Protein AF-0000000078700890 (afdb_homodimer)

Solvent-accessible surface area (backbone atoms only — not comparable to full-atom values): 16047 Å² total; per-residue (Å²): 136,86,80,86,82,84,81,81,83,84,78,86,77,89,82,78,82,85,88,75,78,87,78,85,79,77,77,72,78,72,75,75,75,73,69,74,72,70,74,70,77,68,80,59,85,55,80,48,84,58,44,70,44,74,46,71,47,96,90,59,30,38,39,33,32,31,35,79,50,36,32,39,31,39,42,71,54,96,93,37,57,34,45,30,40,32,32,44,43,78,54,97,88,37,82,36,82,49,87,46,30,44,73,32,46,63,67,28,49,49,46,48,62,75,40,41,67,60,51,52,52,43,52,63,72,64,103,140,87,86,87,81,83,85,80,92,88,74,85,81,79,82,79,77,79,78,65,86,67,83,72,75,73,76,73,74,72,74,72,75,74,71,73,72,72,74,71,77,68,82,60,84,55,79,48,86,59,43,72,44,74,46,72,45,94,88,59,32,38,40,34,32,30,34,80,49,37,32,38,33,40,42,71,54,95,92,37,57,33,44,30,40,32,33,44,42,76,53,99,88,37,82,37,81,48,87,46,30,43,74,32,48,64,65,28,49,49,45,47,62,76,40,43,66,59,51,51,52,43,54,63,72,65,105

Structure (mmCIF, N/CA/C/O backbone):
data_AF-0000000078700890-model_v1
#
loop_
_entity.id
_entity.type
_entity.pdbx_description
1 polymer 'Transcriptional coactivator p15 (PC4) C-terminal domain-containing protein'
#
loop_
_atom_site.group_PDB
_atom_site.id
_atom_site.type_symbol
_atom_site.label_atom_id
_atom_site.label_alt_id
_atom_site.label_comp_id
_atom_site.label_asym_id
_atom_site.label_entity_id
_atom_site.label_seq_id
_atom_site.pdbx_PDB_ins_code
_atom_site.Cartn_x
_atom_site.Cartn_y
_atom_site.Cartn_z
_atom_site.occupancy
_atom_site.B_iso_or_equiv
_atom_site.auth_seq_id
_atom_site.auth_comp_id
_atom_site.auth_asym_id
_atom_site.auth_atom_id
_atom_site.pdbx_PDB_model_num
ATOM 1 N N . MET A 1 1 ? 46.844 46.531 115.062 1 28.3 1 MET A N 1
ATOM 2 C CA . MET A 1 1 ? 48.125 45.844 114.812 1 28.3 1 MET A CA 1
ATOM 3 C C . MET A 1 1 ? 48.031 44.875 113.625 1 28.3 1 MET A C 1
ATOM 5 O O . MET A 1 1 ? 48.938 44.094 113.438 1 28.3 1 MET A O 1
ATOM 9 N N . ALA A 1 2 ? 46.812 44.875 112.875 1 36.34 2 ALA A N 1
ATOM 10 C CA . ALA A 1 2 ? 46.156 43.719 112.25 1 36.34 2 ALA A CA 1
ATOM 11 C C . ALA A 1 2 ? 46.844 43.312 111 1 36.34 2 ALA A C 1
ATOM 13 O O . ALA A 1 2 ? 47 44.125 110.062 1 36.34 2 ALA A O 1
ATOM 14 N N . PRO A 1 3 ? 47.625 42.125 110.875 1 36.59 3 PRO A N 1
ATOM 15 C CA . PRO A 1 3 ? 48.75 41.625 110.125 1 36.59 3 PRO A CA 1
ATOM 16 C C . PRO A 1 3 ? 48.344 41.281 108.688 1 36.59 3 PRO A C 1
ATOM 18 O O . PRO A 1 3 ? 47.25 40.781 108.438 1 36.59 3 PRO A O 1
ATOM 21 N N . LYS A 1 4 ? 48.656 42.094 107.562 1 33.78 4 LYS A N 1
ATOM 22 C CA . LYS A 1 4 ? 48.438 42.125 106.125 1 33.78 4 LYS A CA 1
ATOM 23 C C . LYS A 1 4 ? 48.844 40.844 105.438 1 33.78 4 LYS A C 1
ATOM 25 O O . LYS A 1 4 ? 50 40.406 105.562 1 33.78 4 LYS A O 1
ATOM 30 N N . ARG A 1 5 ? 47.906 39.875 105.188 1 32.91 5 ARG A N 1
ATOM 31 C CA . ARG A 1 5 ? 47.812 38.469 104.812 1 32.91 5 ARG A CA 1
ATOM 32 C C . ARG A 1 5 ? 48.531 38.25 103.438 1 32.91 5 ARG A C 1
ATOM 34 O O . ARG A 1 5 ? 48.375 39.031 102.5 1 32.91 5 ARG A O 1
ATOM 41 N N . GLN A 1 6 ? 49.594 37.375 103.438 1 28.72 6 GLN A N 1
ATOM 42 C CA . GLN A 1 6 ? 50.625 36.844 102.5 1 28.72 6 GLN A CA 1
ATOM 43 C C . GLN A 1 6 ? 50 36.25 101.25 1 28.72 6 GLN A C 1
ATOM 45 O O . GLN A 1 6 ? 49.094 35.406 101.375 1 28.72 6 GLN A O 1
ATOM 50 N N . LEU A 1 7 ? 50.125 36.812 100 1 31.08 7 LEU A N 1
ATOM 51 C CA . LEU A 1 7 ? 49.688 36.781 98.625 1 31.08 7 LEU A CA 1
ATOM 52 C C . LEU A 1 7 ? 50.188 35.531 97.938 1 31.08 7 LEU A C 1
ATOM 54 O O . LEU A 1 7 ? 51.094 35.594 97.062 1 31.08 7 LEU A O 1
ATOM 58 N N . SER A 1 8 ? 50.188 34.344 98.562 1 26 8 SER A N 1
ATOM 59 C CA . SER A 1 8 ? 50.969 33.219 98.062 1 26 8 SER A CA 1
ATOM 60 C C . SER A 1 8 ? 50.438 32.781 96.688 1 26 8 SER A C 1
ATOM 62 O O . SER A 1 8 ? 49.219 32.688 96.5 1 26 8 SER A O 1
ATOM 64 N N . ASN A 1 9 ? 51.219 33.094 95.562 1 26.59 9 ASN A N 1
ATOM 65 C CA . ASN A 1 9 ? 51.25 32.969 94.125 1 26.59 9 ASN A CA 1
ATOM 66 C C . ASN A 1 9 ? 51.125 31.531 93.625 1 26.59 9 ASN A C 1
ATOM 68 O O . ASN A 1 9 ? 51.938 30.688 94 1 26.59 9 ASN A O 1
ATOM 72 N N . ASP A 1 10 ? 49.875 30.984 93.312 1 26.59 10 ASP A N 1
ATOM 73 C CA . ASP A 1 10 ? 49.156 29.719 93.062 1 26.59 10 ASP A CA 1
ATOM 74 C C . ASP A 1 10 ? 49.688 29.062 91.75 1 26.59 10 ASP A C 1
ATOM 76 O O . ASP A 1 10 ? 49.688 29.688 90.688 1 26.59 10 ASP A O 1
ATOM 80 N N . THR A 1 11 ? 50.594 27.984 91.688 1 27.28 11 THR A N 1
ATOM 81 C CA . THR A 1 11 ? 51.438 27.109 90.875 1 27.28 11 THR A CA 1
ATOM 82 C C . THR A 1 11 ? 50.594 26.266 89.938 1 27.28 11 THR A C 1
ATOM 84 O O . THR A 1 11 ? 51.094 25.344 89.312 1 27.28 11 THR A O 1
ATOM 87 N N . CYS A 1 12 ? 49.312 26.578 89.562 1 25.86 12 CYS A N 1
ATOM 88 C CA . CYS A 1 12 ? 48.5 25.422 89.125 1 25.86 12 CYS A CA 1
ATOM 89 C C . CYS A 1 12 ? 49.125 24.75 87.938 1 25.86 12 CYS A C 1
ATOM 91 O O . CYS A 1 12 ? 49.5 25.406 86.938 1 25.86 12 CYS A O 1
ATOM 93 N N . ALA A 1 13 ? 49.406 23.375 87.875 1 23.2 13 ALA A N 1
ATOM 94 C CA . ALA A 1 13 ? 50 22.172 87.312 1 23.2 13 ALA A CA 1
ATOM 95 C C . ALA A 1 13 ? 49.406 21.891 85.938 1 23.2 13 ALA A C 1
ATOM 97 O O . ALA A 1 13 ? 48.188 22.031 85.75 1 23.2 13 ALA A O 1
ATOM 98 N N . LEU A 1 14 ? 50.188 21.781 84.875 1 26.7 14 LEU A N 1
ATOM 99 C CA . LEU A 1 14 ? 50.25 21.641 83.375 1 26.7 14 LEU A CA 1
ATOM 100 C C . LEU A 1 14 ? 49.625 20.328 82.938 1 26.7 14 LEU A C 1
ATOM 102 O O . LEU A 1 14 ? 50.156 19.25 83.25 1 26.7 14 LEU A O 1
ATOM 106 N N . VAL A 1 15 ? 48.312 20.078 83.125 1 24.28 15 VAL A N 1
ATOM 107 C CA . VAL A 1 15 ? 47.5 18.891 82.875 1 24.28 15 VAL A CA 1
ATOM 108 C C . VAL A 1 15 ? 47.625 18.5 81.375 1 24.28 15 VAL A C 1
ATOM 110 O O . VAL A 1 15 ? 47.375 19.312 80.5 1 24.28 15 VAL A O 1
ATOM 113 N N . GLU A 1 16 ? 48.281 17.406 80.938 1 25.89 16 GLU A N 1
ATOM 114 C CA . GLU A 1 16 ? 48.844 16.688 79.812 1 25.89 16 GLU A CA 1
ATOM 115 C C . GLU A 1 16 ? 47.719 16.125 78.938 1 25.89 16 GLU A C 1
ATOM 117 O O . GLU A 1 16 ? 47.906 15.859 77.75 1 25.89 16 GLU A O 1
ATOM 122 N N . SER A 1 17 ? 46.5 15.758 79.5 1 23.7 17 SER A N 1
ATOM 123 C CA . SER A 1 17 ? 45.969 14.477 79.062 1 23.7 17 SER A CA 1
ATOM 124 C C . SER A 1 17 ? 45.656 14.516 77.562 1 23.7 17 SER A C 1
ATOM 126 O O . SER A 1 17 ? 45.5 15.594 77 1 23.7 17 SER A O 1
ATOM 128 N N . ASP A 1 18 ? 44.844 13.359 77.062 1 27.47 18 ASP A N 1
ATOM 129 C CA . ASP A 1 18 ? 44.656 12.336 76.062 1 27.47 18 ASP A CA 1
ATOM 130 C C . ASP A 1 18 ? 43.625 12.781 75 1 27.47 18 ASP A C 1
ATOM 132 O O . ASP A 1 18 ? 42.469 13.023 75.312 1 27.47 18 ASP A O 1
ATOM 136 N N . LEU A 1 19 ? 43.938 13.523 74 1 25.55 19 LEU A N 1
ATOM 137 C CA . LEU A 1 19 ? 43.281 14.164 72.875 1 25.55 19 LEU A CA 1
ATOM 138 C C . LEU A 1 19 ? 42.625 13.125 71.938 1 25.55 19 LEU A C 1
ATOM 140 O O . LEU A 1 19 ? 43.281 12.5 71.125 1 25.55 19 LEU A O 1
ATOM 144 N N . GLU A 1 20 ? 41.75 12.234 72.625 1 25.08 20 GLU A N 1
ATOM 145 C CA . GLU A 1 20 ? 41.188 11.094 71.875 1 25.08 20 GLU A CA 1
ATOM 146 C C . GLU A 1 20 ? 40.5 11.531 70.625 1 25.08 20 GLU A C 1
ATOM 148 O O . GLU A 1 20 ? 41 11.305 69.5 1 25.08 20 GLU A O 1
ATOM 153 N N . ASN A 1 21 ? 39.094 11.312 70.5 1 24.2 21 ASN A N 1
ATOM 154 C CA . ASN A 1 21 ? 38.219 10.414 69.75 1 24.2 21 ASN A CA 1
ATOM 155 C C . ASN A 1 21 ? 37.5 11.133 68.625 1 24.2 21 ASN A C 1
ATOM 157 O O . ASN A 1 21 ? 36.562 10.586 68 1 24.2 21 ASN A O 1
ATOM 161 N N . ASN A 1 22 ? 37.594 12.359 68.312 1 20.91 22 ASN A N 1
ATOM 162 C CA . ASN A 1 22 ? 36.375 12.953 67.812 1 20.91 22 ASN A CA 1
ATOM 163 C C . ASN A 1 22 ? 35.969 12.32 66.438 1 20.91 22 ASN A C 1
ATOM 165 O O . ASN A 1 22 ? 36.812 11.789 65.75 1 20.91 22 ASN A O 1
ATOM 169 N N . ALA A 1 23 ? 34.719 12.727 65.812 1 22.27 23 ALA A N 1
ATOM 170 C CA . ALA A 1 23 ? 33.438 12.422 65.25 1 22.27 23 ALA A CA 1
ATOM 171 C C . ALA A 1 23 ? 33.562 12.328 63.719 1 22.27 23 ALA A C 1
ATOM 173 O O . ALA A 1 23 ? 32.781 11.672 63.031 1 22.27 23 ALA A O 1
ATOM 174 N N . GLN A 1 24 ? 34.344 13.109 62.969 1 24.16 24 GLN A N 1
ATOM 175 C CA . GLN A 1 24 ? 33.688 13.68 61.812 1 24.16 24 GLN A CA 1
ATOM 176 C C . GLN A 1 24 ? 33.375 12.602 60.75 1 24.16 24 GLN A C 1
ATOM 178 O O . GLN A 1 24 ? 34.188 11.68 60.562 1 24.16 24 GLN A O 1
ATOM 183 N N . SER A 1 25 ? 32.094 12.609 60.188 1 26.09 25 SER A N 1
ATOM 184 C CA . SER A 1 25 ? 31.125 11.977 59.281 1 26.09 25 SER A CA 1
ATOM 185 C C . SER A 1 25 ? 31.703 11.82 57.875 1 26.09 25 SER A C 1
ATOM 187 O O . SER A 1 25 ? 32.156 12.797 57.25 1 26.09 25 SER A O 1
ATOM 189 N N . THR A 1 26 ? 32.438 10.812 57.656 1 26.64 26 THR A N 1
ATOM 190 C CA . THR A 1 26 ? 32.938 10.336 56.375 1 26.64 26 THR A CA 1
ATOM 191 C C . THR A 1 26 ? 31.781 10.234 55.375 1 26.64 26 THR A C 1
ATOM 193 O O . THR A 1 26 ? 30.828 9.477 55.562 1 26.64 26 THR A O 1
ATOM 196 N N . ASP A 1 27 ? 31.312 11.422 54.906 1 26.58 27 ASP A N 1
ATOM 197 C CA . ASP A 1 27 ? 30.312 11.484 53.844 1 26.58 27 ASP A CA 1
ATOM 198 C C . ASP A 1 27 ? 30.672 10.531 52.688 1 26.58 27 ASP A C 1
ATOM 200 O O . ASP A 1 27 ? 31.797 10.586 52.156 1 26.58 27 ASP A O 1
ATOM 204 N N . THR A 1 28 ? 30.219 9.305 52.844 1 28.11 28 THR A N 1
ATOM 205 C CA . THR A 1 28 ? 30.203 8.25 51.844 1 28.11 28 THR A CA 1
ATOM 206 C C . THR A 1 28 ? 29.844 8.82 50.469 1 28.11 28 THR A C 1
ATOM 208 O O . THR A 1 28 ? 28.844 9.523 50.312 1 28.11 28 THR A O 1
ATOM 211 N N . ILE A 1 29 ? 30.875 8.961 49.594 1 29.53 29 ILE A N 1
ATOM 212 C CA . ILE A 1 29 ? 30.828 9.18 48.156 1 29.53 29 ILE A CA 1
ATOM 213 C C . ILE A 1 29 ? 29.75 8.289 47.531 1 29.53 29 ILE A C 1
ATOM 215 O O . ILE A 1 29 ? 29.781 7.066 47.688 1 29.53 29 ILE A O 1
ATOM 219 N N . LYS A 1 30 ? 28.484 8.805 47.656 1 26.19 30 LYS A N 1
ATOM 220 C CA . LYS A 1 30 ? 27.391 8.258 46.875 1 26.19 30 LYS A CA 1
ATOM 221 C C . LYS A 1 30 ? 27.844 7.855 45.469 1 26.19 30 LYS A C 1
ATOM 223 O O . LYS A 1 30 ? 28.562 8.609 44.812 1 26.19 30 LYS A O 1
ATOM 228 N N . ASP A 1 31 ? 28.062 6.574 45.344 1 28.86 31 ASP A N 1
ATOM 229 C CA . ASP A 1 31 ? 28.203 5.836 44.094 1 28.86 31 ASP A CA 1
ATOM 230 C C . ASP A 1 31 ? 27.234 6.359 43.031 1 28.86 31 ASP A C 1
ATOM 232 O O . ASP A 1 31 ? 26.031 6.434 43.281 1 28.86 31 ASP A O 1
ATOM 236 N N . SER A 1 32 ? 27.703 7.473 42.344 1 30.09 32 SER A N 1
ATOM 237 C CA . SER A 1 32 ? 27.047 7.93 41.125 1 30.09 32 SER A CA 1
ATOM 238 C C . SER A 1 32 ? 26.562 6.754 40.281 1 30.09 32 SER A C 1
ATOM 240 O O . SER A 1 32 ? 27.344 5.875 39.906 1 30.09 32 SER A O 1
ATOM 242 N N . ASP A 1 33 ? 25.375 6.25 40.562 1 30.91 33 ASP A N 1
ATOM 243 C CA . ASP A 1 33 ? 24.594 5.367 39.688 1 30.91 33 ASP A CA 1
ATOM 244 C C . ASP A 1 33 ? 24.75 5.766 38.25 1 30.91 33 ASP A C 1
ATOM 246 O O . ASP A 1 33 ? 24.312 6.84 37.844 1 30.91 33 ASP A O 1
ATOM 250 N N . LEU A 1 34 ? 26 5.629 37.656 1 30.44 34 LEU A N 1
ATOM 251 C CA . LEU A 1 34 ? 26.062 5.609 36.188 1 30.44 34 LEU A CA 1
ATOM 252 C C . LEU A 1 34 ? 24.906 4.824 35.625 1 30.44 34 LEU A C 1
ATOM 254 O O . LEU A 1 34 ? 24.812 3.605 35.781 1 30.44 34 LEU A O 1
ATOM 258 N N . GLN A 1 35 ? 23.656 5.266 35.781 1 28.61 35 GLN A N 1
ATOM 259 C CA . GLN A 1 35 ? 22.578 4.746 34.938 1 28.61 35 GLN A CA 1
ATOM 260 C C . GLN A 1 35 ? 23.078 4.469 33.531 1 28.61 35 GLN A C 1
ATOM 262 O O . GLN A 1 35 ? 23.641 5.355 32.875 1 28.61 35 GLN A O 1
ATOM 267 N N . SER A 1 36 ? 23.703 3.297 33.312 1 29.7 36 SER A N 1
ATOM 268 C CA . SER A 1 36 ? 23.922 2.777 31.969 1 29.7 36 SER A CA 1
ATOM 269 C C . SER A 1 36 ? 22.828 3.223 31.016 1 29.7 36 SER A C 1
ATOM 271 O O . SER A 1 36 ? 21.641 2.957 31.25 1 29.7 36 SER A O 1
ATOM 273 N N . LYS A 1 37 ? 22.969 4.398 30.375 1 29.06 37 LYS A N 1
ATOM 274 C CA . LYS A 1 37 ? 22.203 4.801 29.203 1 29.06 37 LYS A CA 1
ATOM 275 C C . LYS A 1 37 ? 21.906 3.605 28.297 1 29.06 37 LYS A C 1
ATOM 277 O O . LYS A 1 37 ? 22.812 2.859 27.922 1 29.06 37 LYS A O 1
ATOM 282 N N . LYS A 1 38 ? 20.828 2.811 28.578 1 30.31 38 LYS A N 1
ATOM 2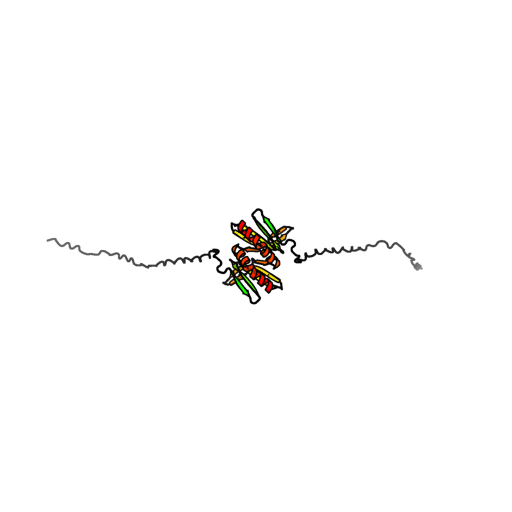83 C CA . LYS A 1 38 ? 20.344 1.898 27.531 1 30.31 38 LYS A CA 1
ATOM 284 C C . LYS A 1 38 ? 20.625 2.459 26.141 1 30.31 38 LYS A C 1
ATOM 286 O O . LYS A 1 38 ? 20.297 3.611 25.859 1 30.31 38 LYS A O 1
ATOM 291 N N . PRO A 1 39 ? 21.734 1.972 25.484 1 29.89 39 PRO A N 1
ATOM 292 C CA . PRO A 1 39 ? 21.938 2.395 24.094 1 29.89 39 PRO A CA 1
ATOM 293 C C . PRO A 1 39 ? 20.625 2.602 23.344 1 29.89 39 PRO A C 1
ATOM 295 O O . PRO A 1 39 ? 19.703 1.783 23.453 1 29.89 39 PRO A O 1
ATOM 298 N N . LYS A 1 40 ? 20.094 3.742 23.219 1 30.88 40 LYS A N 1
ATOM 299 C CA . LYS A 1 40 ? 19.062 4.016 22.219 1 30.88 40 LYS A CA 1
ATOM 300 C C . LYS A 1 40 ? 19.234 3.143 20.984 1 30.88 40 LYS A C 1
ATOM 302 O O . LYS A 1 40 ? 20.344 3.043 20.438 1 30.88 40 LYS A O 1
ATOM 307 N N . THR A 1 41 ? 18.562 1.93 20.906 1 32.34 41 THR A N 1
ATOM 308 C CA . THR A 1 41 ? 18.469 1.175 19.656 1 32.34 41 THR A CA 1
ATOM 309 C C . THR A 1 41 ? 18.547 2.105 18.453 1 32.34 41 THR A C 1
ATOM 311 O O . THR A 1 41 ? 17.719 2.992 18.297 1 32.34 41 THR A O 1
ATOM 314 N N . GLN A 1 42 ? 19.719 2.559 18.156 1 28.31 42 GLN A N 1
ATOM 315 C CA . GLN A 1 42 ? 19.906 3.242 16.891 1 28.31 42 GLN A CA 1
ATOM 316 C C . GLN A 1 42 ? 18.969 2.676 15.812 1 28.31 42 GLN A C 1
ATOM 318 O O . GLN A 1 42 ? 18.906 1.46 15.617 1 28.31 42 GLN A O 1
ATOM 323 N N . LYS A 1 43 ? 17.844 3.172 15.656 1 34.44 43 LYS A N 1
ATOM 324 C CA . LYS A 1 43 ? 17.016 2.947 14.469 1 34.44 43 LYS A CA 1
ATOM 325 C C . LYS A 1 43 ? 17.875 2.836 13.211 1 34.44 43 LYS A C 1
ATOM 327 O O . LYS A 1 43 ? 18.109 3.832 12.523 1 34.44 43 LYS A O 1
ATOM 332 N N . THR A 1 44 ? 19.203 2.479 13.398 1 34.88 44 THR A N 1
ATOM 333 C CA . THR A 1 44 ? 19.859 2.291 12.102 1 34.88 44 THR A CA 1
ATOM 334 C C . THR A 1 44 ? 19.047 1.361 11.211 1 34.88 44 THR A C 1
ATOM 336 O O . THR A 1 44 ? 18.531 0.34 11.68 1 34.88 44 THR A O 1
ATOM 339 N N . SER A 1 45 ? 18.5 1.825 10.211 1 41.69 45 SER A N 1
ATOM 340 C CA . SER A 1 45 ? 17.875 1.022 9.164 1 41.69 45 SER A CA 1
ATOM 341 C C . SER A 1 45 ? 18.672 -0.25 8.898 1 41.69 45 SER A C 1
ATOM 343 O O . SER A 1 45 ? 19.672 -0.222 8.18 1 41.69 45 SER A O 1
ATOM 345 N N . LYS A 1 46 ? 19.219 -0.922 9.898 1 46.44 46 LYS A N 1
ATOM 346 C CA . LYS A 1 46 ? 19.859 -2.201 9.617 1 46.44 46 LYS A CA 1
ATOM 347 C C . LYS A 1 46 ? 19.062 -3.014 8.609 1 46.44 46 LYS A C 1
ATOM 349 O O . LYS A 1 46 ? 17.828 -2.988 8.625 1 46.44 46 LYS A O 1
ATOM 354 N N . PRO A 1 47 ? 19.75 -3.426 7.621 1 57.78 47 PRO A N 1
ATOM 355 C CA . PRO A 1 47 ? 19.062 -4.336 6.711 1 57.78 47 PRO A CA 1
ATOM 356 C C . PRO A 1 47 ? 18.172 -5.34 7.441 1 57.78 47 PRO A C 1
ATOM 358 O O . PRO A 1 47 ? 18.594 -5.926 8.445 1 57.78 47 PRO A O 1
ATOM 361 N N . ASP A 1 48 ? 16.844 -4.992 7.477 1 69.31 48 ASP A N 1
ATOM 362 C CA . ASP A 1 48 ? 15.875 -5.93 8.039 1 69.31 48 ASP A CA 1
ATOM 363 C C . ASP A 1 48 ? 16.234 -7.371 7.676 1 69.31 48 ASP A C 1
ATOM 365 O O . ASP A 1 48 ? 16.109 -7.773 6.52 1 69.31 48 ASP A O 1
ATOM 369 N N . SER A 1 49 ? 17.047 -8.047 8.438 1 79.62 49 SER A N 1
ATOM 370 C CA . SER A 1 49 ? 17.469 -9.43 8.227 1 79.62 49 SER A CA 1
ATOM 371 C C . SER A 1 49 ? 16.266 -10.344 8 1 79.62 49 SER A C 1
ATOM 373 O O . SER A 1 49 ? 16.406 -11.438 7.445 1 79.62 49 SER A O 1
ATOM 375 N N . GLU A 1 50 ? 15.164 -9.828 8.219 1 90.81 50 GLU A N 1
ATOM 376 C CA . GLU A 1 50 ? 14 -10.695 8.109 1 90.81 50 GLU A CA 1
ATOM 377 C C . GLU A 1 50 ? 13.156 -10.336 6.891 1 90.81 50 GLU A C 1
ATOM 379 O O . GLU A 1 50 ? 12.156 -11 6.598 1 90.81 50 GLU A O 1
ATOM 384 N N . ALA A 1 51 ? 13.672 -9.469 6.117 1 94.12 51 ALA A N 1
ATOM 385 C CA . ALA A 1 51 ? 12.945 -9.109 4.902 1 94.12 51 ALA A CA 1
ATOM 386 C C . ALA A 1 51 ? 12.836 -10.297 3.957 1 94.12 51 ALA A C 1
ATOM 388 O O . ALA A 1 51 ? 13.797 -11.055 3.787 1 94.12 51 ALA A O 1
ATOM 389 N N . GLY A 1 52 ? 11.617 -10.461 3.408 1 96.25 52 GLY A N 1
ATOM 390 C CA . GLY A 1 52 ? 11.422 -11.547 2.459 1 96.25 52 GLY A CA 1
ATOM 391 C C . GLY A 1 52 ? 10.797 -12.773 3.08 1 96.25 52 GLY A C 1
ATOM 392 O O . GLY A 1 52 ? 10.398 -13.703 2.369 1 96.25 52 GLY A O 1
ATOM 393 N N . GLN A 1 53 ? 10.664 -12.75 4.402 1 97.06 53 GLN A N 1
ATOM 394 C CA . GLN A 1 53 ? 10.031 -13.883 5.062 1 97.06 53 GLN A CA 1
ATOM 395 C C . GLN A 1 53 ? 8.547 -13.961 4.715 1 97.06 53 GLN A C 1
ATOM 397 O O . GLN A 1 53 ? 7.836 -12.953 4.77 1 97.06 53 GLN A O 1
ATOM 402 N N . ILE A 1 54 ? 8.141 -15.188 4.367 1 98.31 54 ILE A N 1
ATOM 403 C CA . ILE A 1 54 ? 6.758 -15.422 3.959 1 98.31 54 ILE A CA 1
ATOM 404 C C . ILE A 1 54 ? 6.102 -16.422 4.914 1 98.31 54 ILE A C 1
ATOM 406 O O . ILE A 1 54 ? 6.672 -17.469 5.211 1 98.31 54 ILE A O 1
ATOM 410 N N . THR A 1 55 ? 4.977 -16.016 5.434 1 97.62 55 THR A N 1
ATOM 411 C CA . THR A 1 55 ? 4.18 -16.922 6.258 1 97.62 55 THR A CA 1
ATOM 412 C C . THR A 1 55 ? 2.787 -17.109 5.66 1 97.62 55 THR A C 1
ATOM 414 O O . THR A 1 55 ? 2.084 -16.125 5.387 1 97.62 55 THR A O 1
ATOM 417 N N . ILE A 1 56 ? 2.416 -18.359 5.445 1 97.69 56 ILE A N 1
ATOM 418 C CA . ILE A 1 56 ? 1.068 -18.672 4.988 1 97.69 56 ILE A CA 1
ATOM 419 C C . ILE A 1 56 ? 0.29 -19.359 6.113 1 97.69 56 ILE A C 1
ATOM 421 O O . ILE A 1 56 ? 0.699 -20.406 6.613 1 97.69 56 ILE A O 1
ATOM 425 N N . LYS A 1 57 ? -0.772 -18.75 6.457 1 97.19 57 LYS A N 1
ATOM 426 C CA . LYS A 1 57 ? -1.6 -19.297 7.531 1 97.19 57 LYS A CA 1
ATOM 427 C C . LYS A 1 57 ? -2.438 -20.469 7.043 1 97.19 57 LYS A C 1
ATOM 429 O O . LYS A 1 57 ? -2.609 -20.656 5.836 1 97.19 57 LYS A O 1
ATOM 434 N N . PRO A 1 58 ? -2.971 -21.266 8.016 1 97.25 58 PRO A N 1
ATOM 435 C CA . PRO A 1 58 ? -3.838 -22.375 7.633 1 97.25 58 PRO A CA 1
ATOM 436 C C . PRO A 1 58 ? -5.078 -21.938 6.867 1 97.25 58 PRO A C 1
ATOM 438 O O . PRO A 1 58 ? -5.602 -22.688 6.039 1 97.25 58 PRO A O 1
ATOM 441 N N . THR A 1 59 ? -5.496 -20.703 7.074 1 96 59 THR A N 1
ATOM 442 C CA . THR A 1 59 ? -6.672 -20.156 6.406 1 96 59 THR A CA 1
ATOM 443 C C . THR A 1 59 ? -6.348 -19.781 4.961 1 96 59 THR A C 1
ATOM 445 O O . THR A 1 59 ? -7.246 -19.469 4.184 1 96 59 THR A O 1
ATOM 448 N N . GLY A 1 60 ? -5.035 -19.781 4.617 1 97.31 60 GLY A N 1
ATOM 449 C CA . GLY A 1 60 ? -4.617 -19.438 3.27 1 97.31 60 GLY A CA 1
ATOM 450 C C . GLY A 1 60 ? -4.105 -18.016 3.158 1 97.31 60 GLY A C 1
ATOM 451 O O . GLY A 1 60 ? -3.602 -17.609 2.107 1 97.31 60 GLY A O 1
ATOM 452 N N . ASP A 1 61 ? -4.207 -17.281 4.305 1 98.31 61 ASP A N 1
ATOM 453 C CA . ASP A 1 61 ? -3.754 -15.898 4.324 1 98.31 61 ASP A CA 1
ATOM 454 C C . ASP A 1 61 ? -2.236 -15.812 4.176 1 98.31 61 ASP A C 1
ATOM 456 O O . ASP A 1 61 ? -1.504 -16.609 4.754 1 98.31 61 ASP A O 1
ATOM 460 N N . LEU A 1 62 ? -1.802 -14.844 3.486 1 98.75 62 LEU A N 1
ATOM 461 C CA . LEU A 1 62 ? -0.38 -14.594 3.268 1 98.75 62 LEU A CA 1
ATOM 462 C C . LEU A 1 62 ? 0.099 -13.406 4.098 1 98.75 62 LEU A C 1
ATOM 464 O O . LEU A 1 62 ? -0.582 -12.383 4.172 1 98.75 62 LEU A O 1
ATOM 468 N N . LEU A 1 63 ? 1.214 -13.594 4.75 1 98.5 63 LEU A N 1
ATOM 469 C CA . LEU A 1 63 ? 1.953 -12.523 5.406 1 98.5 63 LEU A CA 1
ATOM 470 C C . LEU A 1 63 ? 3.377 -12.43 4.867 1 98.5 63 LEU A C 1
ATOM 472 O O . LEU A 1 63 ? 4.141 -13.398 4.965 1 98.5 63 LEU A O 1
ATOM 476 N N . LEU A 1 64 ? 3.697 -11.336 4.285 1 98.75 64 LEU A N 1
ATOM 477 C CA . LEU A 1 64 ? 5.008 -11.109 3.688 1 98.75 64 LEU A CA 1
ATOM 478 C C . LEU A 1 64 ? 5.723 -9.945 4.371 1 98.75 64 LEU A C 1
ATOM 480 O O . LEU A 1 64 ? 5.188 -8.836 4.441 1 98.75 64 LEU A O 1
ATOM 484 N N . ASN A 1 65 ? 6.887 -10.219 4.902 1 98.5 65 ASN A N 1
ATOM 485 C CA . ASN A 1 65 ? 7.742 -9.156 5.414 1 98.5 65 ASN A CA 1
ATOM 486 C C . ASN A 1 65 ? 8.422 -8.391 4.281 1 98.5 65 ASN A C 1
ATOM 488 O O . ASN A 1 65 ? 9.312 -8.922 3.615 1 98.5 65 ASN A O 1
ATOM 492 N N . ILE A 1 66 ? 8.039 -7.137 4.035 1 98.38 66 ILE A N 1
ATOM 493 C CA . ILE A 1 66 ? 8.539 -6.418 2.867 1 98.38 66 ILE A CA 1
ATOM 494 C C . ILE A 1 66 ? 9.664 -5.473 3.287 1 98.38 66 ILE A C 1
ATOM 496 O O . ILE A 1 66 ? 10.102 -4.633 2.498 1 98.38 66 ILE A O 1
ATOM 500 N N . GLY A 1 67 ? 10.125 -5.59 4.426 1 96.44 67 GLY A N 1
ATOM 501 C CA . GLY A 1 67 ? 11.258 -4.824 4.926 1 96.44 67 GLY A CA 1
ATOM 502 C C . GLY A 1 67 ? 10.859 -3.736 5.902 1 96.44 67 GLY A C 1
ATOM 503 O O . GLY A 1 67 ? 9.781 -3.148 5.781 1 96.44 67 GLY A O 1
ATOM 504 N N . GLY A 1 68 ? 11.742 -3.486 6.832 1 94.19 68 GLY A N 1
ATOM 505 C CA . GLY A 1 68 ? 11.453 -2.5 7.859 1 94.19 68 GLY A CA 1
ATOM 506 C C . GLY A 1 68 ? 10.305 -2.904 8.766 1 94.19 68 GLY A C 1
ATOM 507 O O . GLY A 1 68 ? 10.273 -4.023 9.281 1 94.19 68 GLY A O 1
ATOM 508 N N . LYS A 1 69 ? 9.398 -2.027 8.953 1 95.38 69 LYS A N 1
ATOM 509 C CA . LYS A 1 69 ? 8.25 -2.268 9.82 1 95.38 69 LYS A CA 1
ATOM 510 C C . LYS A 1 69 ? 7.027 -2.695 9.016 1 95.38 69 LYS A C 1
ATOM 512 O O . LYS A 1 69 ? 5.988 -3.037 9.586 1 95.38 69 LYS A O 1
ATOM 517 N N . ASN A 1 70 ? 7.148 -2.744 7.719 1 98 70 ASN A N 1
ATOM 518 C CA . ASN A 1 70 ? 5.98 -2.951 6.871 1 98 70 ASN A CA 1
ATOM 519 C C . ASN A 1 70 ? 5.777 -4.43 6.547 1 98 70 ASN A C 1
ATOM 521 O O . ASN A 1 70 ? 6.742 -5.16 6.32 1 98 70 ASN A O 1
ATOM 525 N N . ARG A 1 71 ? 4.512 -4.816 6.562 1 98.56 71 ARG A N 1
ATOM 526 C CA . ARG A 1 71 ? 4.105 -6.156 6.148 1 98.56 71 ARG A CA 1
ATOM 527 C C . ARG A 1 71 ? 2.992 -6.094 5.109 1 98.56 71 ARG A C 1
ATOM 529 O O . ARG A 1 71 ? 2.094 -5.254 5.203 1 98.56 71 ARG A O 1
ATOM 536 N N . LEU A 1 72 ? 3.094 -6.922 4.133 1 98.94 72 LEU A N 1
ATOM 537 C CA . LEU A 1 72 ? 2.021 -7.086 3.158 1 98.94 72 LEU A CA 1
ATOM 538 C C . LEU A 1 72 ? 1.218 -8.352 3.441 1 98.94 72 LEU A C 1
ATOM 540 O O . LEU A 1 72 ? 1.792 -9.414 3.693 1 98.94 72 LEU A O 1
ATOM 544 N N . THR A 1 73 ? -0.074 -8.234 3.475 1 98.88 73 THR A N 1
ATOM 545 C CA . THR A 1 73 ? -0.943 -9.375 3.734 1 98.88 73 THR A CA 1
ATOM 546 C C . THR A 1 73 ? -1.938 -9.57 2.594 1 98.88 73 THR A C 1
ATOM 548 O O . THR A 1 73 ? -2.328 -8.602 1.934 1 98.88 73 THR A O 1
ATOM 551 N N . VAL A 1 74 ? -2.244 -10.742 2.326 1 98.94 74 VAL A N 1
ATOM 552 C CA . VAL A 1 74 ? -3.393 -11.109 1.503 1 98.94 74 VAL A CA 1
ATOM 553 C C . VAL A 1 74 ? -4.363 -11.953 2.318 1 98.94 74 VAL A C 1
ATOM 555 O O . VAL A 1 74 ? -4.004 -13.031 2.797 1 98.94 74 VAL A O 1
ATOM 558 N N . SER A 1 75 ? -5.508 -11.461 2.49 1 98.44 75 SER A N 1
ATOM 559 C CA . SER A 1 75 ? -6.488 -12.133 3.334 1 98.44 75 SER A CA 1
ATOM 560 C C . SER A 1 75 ? -7.898 -11.961 2.789 1 98.44 75 SER A C 1
ATOM 562 O O . SER A 1 75 ? -8.141 -11.102 1.933 1 98.44 75 SER A O 1
ATOM 564 N N . LYS A 1 76 ? -8.75 -12.773 3.289 1 98.12 76 LYS A N 1
ATOM 565 C CA . LYS A 1 76 ? -10.164 -12.719 2.92 1 98.12 76 LYS A CA 1
ATOM 566 C C . LYS A 1 76 ? -11.031 -12.352 4.121 1 98.12 76 LYS A C 1
ATOM 568 O O . LYS A 1 76 ? -10.906 -12.953 5.191 1 98.12 76 LYS A O 1
ATOM 573 N N . TRP A 1 77 ? -11.828 -11.281 3.863 1 95.06 77 TRP A N 1
ATOM 574 C CA . TRP A 1 77 ? -12.781 -10.789 4.863 1 95.06 77 TRP A CA 1
ATOM 575 C C . TRP A 1 77 ? -14.148 -10.555 4.242 1 95.06 77 TRP A C 1
ATOM 577 O O . TRP A 1 77 ? -14.281 -9.797 3.275 1 95.06 77 TRP A O 1
ATOM 587 N N . ASN A 1 78 ? -15.141 -11.227 4.91 1 95.75 78 ASN A N 1
ATOM 588 C CA . ASN A 1 78 ? -16.5 -11.047 4.426 1 95.75 78 ASN A CA 1
ATOM 589 C C . ASN A 1 78 ? -16.594 -11.297 2.922 1 95.75 78 ASN A C 1
ATOM 591 O O . ASN A 1 78 ? -17.141 -10.461 2.186 1 95.75 78 ASN A O 1
ATOM 595 N N . ASN A 1 79 ? -15.953 -12.266 2.432 1 96 79 ASN A N 1
ATOM 596 C CA . ASN A 1 79 ? -15.984 -12.758 1.058 1 96 79 ASN A CA 1
ATOM 597 C C . ASN A 1 79 ? -15.242 -11.82 0.111 1 96 79 ASN A C 1
ATOM 599 O O . ASN A 1 79 ? -15.461 -11.852 -1.102 1 96 79 ASN A O 1
ATOM 603 N N . LYS A 1 80 ? -14.539 -10.906 0.669 1 97.56 80 LYS A N 1
ATOM 604 C CA . LYS A 1 80 ? -13.711 -10.023 -0.14 1 97.56 80 LYS A CA 1
ATOM 605 C C . LYS A 1 80 ? -12.227 -10.258 0.133 1 97.56 80 LYS A C 1
ATOM 607 O O . LYS A 1 80 ? -11.805 -10.336 1.29 1 97.56 80 LYS A O 1
ATOM 612 N N . VAL A 1 81 ? -11.5 -10.477 -0.918 1 98.69 81 VAL A N 1
ATOM 613 C CA . VAL A 1 81 ? -10.047 -10.594 -0.8 1 98.69 81 VAL A CA 1
ATOM 614 C C . VAL A 1 81 ? -9.414 -9.211 -0.788 1 98.69 81 VAL A C 1
ATOM 616 O O . VAL A 1 81 ? -9.75 -8.359 -1.613 1 98.69 81 VAL A O 1
ATOM 619 N N . LEU A 1 82 ? -8.539 -8.945 0.172 1 98.62 82 LEU A N 1
ATOM 620 C CA . LEU A 1 82 ? -7.875 -7.652 0.296 1 98.62 82 LEU A CA 1
ATOM 621 C C . LEU A 1 82 ? -6.363 -7.824 0.392 1 98.62 82 LEU A C 1
ATOM 623 O O . LEU A 1 82 ? -5.879 -8.75 1.048 1 98.62 82 LEU A O 1
ATOM 627 N N . VAL A 1 83 ? -5.691 -7.004 -0.317 1 98.94 83 VAL A N 1
ATOM 628 C CA . VAL A 1 83 ? -4.242 -6.879 -0.174 1 98.94 83 VAL A CA 1
ATOM 629 C C . VAL A 1 83 ? -3.916 -5.746 0.793 1 98.94 83 VAL A C 1
ATOM 631 O O . VAL A 1 83 ? -4.074 -4.566 0.458 1 98.94 83 VAL A O 1
ATOM 634 N N . GLY A 1 84 ? -3.453 -6.137 1.957 1 98.75 84 GLY A N 1
ATOM 635 C CA . GLY A 1 84 ? -3.16 -5.164 2.994 1 98.75 84 GLY A CA 1
ATOM 636 C C . GLY A 1 84 ? -1.684 -4.836 3.105 1 98.75 84 GLY A C 1
ATOM 637 O O . GLY A 1 84 ? -0.834 -5.719 2.979 1 98.75 84 GLY A O 1
ATOM 638 N N . ILE A 1 85 ? -1.39 -3.594 3.301 1 98.88 85 ILE A N 1
ATOM 639 C CA . ILE A 1 85 ? -0.059 -3.146 3.695 1 98.88 85 ILE A CA 1
ATOM 640 C C . ILE A 1 85 ? -0.141 -2.383 5.016 1 98.88 85 ILE A C 1
ATOM 642 O O . ILE A 1 85 ? -0.93 -1.445 5.148 1 98.88 85 ILE A O 1
ATOM 646 N N . ARG A 1 86 ? 0.625 -2.885 5.984 1 98.62 86 ARG A N 1
ATOM 647 C CA . ARG A 1 86 ? 0.475 -2.326 7.324 1 98.62 86 ARG A CA 1
ATOM 648 C C . ARG A 1 86 ? 1.802 -2.34 8.078 1 98.62 86 ARG A C 1
ATOM 650 O O . ARG A 1 86 ? 2.609 -3.256 7.906 1 98.62 86 ARG A O 1
ATOM 657 N N . GLU A 1 87 ? 1.961 -1.268 8.805 1 97.94 87 GLU A N 1
ATOM 658 C CA . GLU A 1 87 ? 3.115 -1.213 9.695 1 97.94 87 GLU A CA 1
ATOM 659 C C . GLU A 1 87 ? 2.889 -2.061 10.945 1 97.94 87 GLU A C 1
ATOM 661 O O . GLU A 1 87 ? 1.793 -2.061 11.508 1 97.94 87 GLU A O 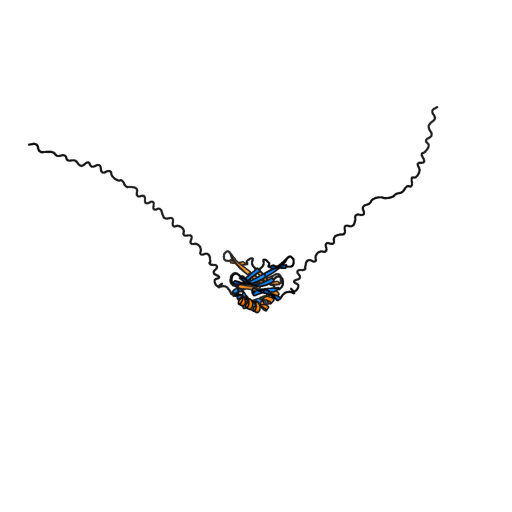1
ATOM 666 N N . TYR A 1 88 ? 3.934 -2.752 11.336 1 97.31 88 TYR A N 1
ATOM 667 C CA . TYR A 1 88 ? 3.928 -3.535 12.57 1 97.31 88 TYR A CA 1
ATOM 668 C C . TYR A 1 88 ? 4.863 -2.924 13.609 1 97.31 88 TYR A C 1
ATOM 670 O O . TYR A 1 88 ? 5.852 -2.277 13.258 1 97.31 88 TYR A O 1
ATOM 678 N N . TYR A 1 89 ? 4.484 -3.105 14.875 1 96.25 89 TYR A N 1
ATOM 679 C CA . TYR A 1 89 ? 5.348 -2.666 15.969 1 96.25 89 TYR A CA 1
ATOM 680 C C . TYR A 1 89 ? 5.551 -3.783 16.984 1 96.25 89 TYR A C 1
ATOM 682 O O . TYR A 1 89 ? 4.746 -4.711 17.062 1 96.25 89 TYR A O 1
ATOM 690 N N . THR A 1 90 ? 6.688 -3.658 17.656 1 94.56 90 THR A N 1
ATOM 691 C CA . THR A 1 90 ? 7 -4.676 18.656 1 94.56 90 THR A CA 1
ATOM 692 C C . THR A 1 90 ? 6.566 -4.215 20.047 1 94.56 90 THR A C 1
ATOM 694 O O . THR A 1 90 ? 6.922 -3.115 20.469 1 94.56 90 THR A O 1
ATOM 697 N N . LYS A 1 91 ? 5.73 -5.016 20.656 1 95.69 91 LYS A N 1
ATOM 698 C CA . LYS A 1 91 ? 5.328 -4.797 22.031 1 95.69 91 LYS A CA 1
ATOM 699 C C . LYS A 1 91 ? 5.496 -6.066 22.859 1 95.69 91 LYS A C 1
ATOM 701 O O . LYS A 1 91 ? 4.93 -7.109 22.531 1 95.69 91 LYS A O 1
ATOM 706 N N . ASP A 1 92 ? 6.289 -5.93 23.953 1 95.62 92 ASP A N 1
ATOM 707 C CA . ASP A 1 92 ? 6.523 -7.062 24.844 1 95.62 92 ASP A CA 1
ATOM 708 C C . ASP A 1 92 ? 7.059 -8.266 24.078 1 95.62 92 ASP A C 1
ATOM 710 O O . ASP A 1 92 ? 6.617 -9.398 24.297 1 95.62 92 ASP A O 1
ATOM 714 N N . GLY A 1 93 ? 7.77 -8.023 23.016 1 92.5 93 GLY A N 1
ATOM 715 C CA . GLY A 1 93 ? 8.438 -9.062 22.25 1 92.5 93 GLY A CA 1
ATOM 716 C C . GLY A 1 93 ? 7.562 -9.648 21.156 1 92.5 93 GLY A C 1
ATOM 717 O O . GLY A 1 93 ? 7.973 -10.578 20.453 1 92.5 93 GLY A O 1
ATOM 718 N N . GLN A 1 94 ? 6.383 -9.141 21.031 1 95.06 94 GLN A N 1
ATOM 719 C CA . GLN A 1 94 ? 5.461 -9.617 20 1 95.06 94 GLN A CA 1
ATOM 720 C C . GLN A 1 94 ? 5.23 -8.547 18.938 1 95.06 94 GLN A C 1
ATOM 722 O O . GLN A 1 94 ? 5.105 -7.359 19.266 1 95.06 94 GLN A O 1
ATOM 727 N N . GLU A 1 95 ? 5.238 -9.008 17.734 1 93.75 95 GLU A N 1
ATOM 728 C CA . GLU A 1 95 ? 4.93 -8.102 16.625 1 93.75 95 GLU A CA 1
ATOM 729 C C . GLU A 1 95 ? 3.422 -7.918 16.469 1 93.75 95 GLU A C 1
ATOM 731 O O . GLU A 1 95 ? 2.68 -8.891 16.344 1 93.75 95 GLU A O 1
ATOM 736 N N . LYS A 1 96 ? 3.041 -6.664 16.516 1 96.94 96 LYS A N 1
ATOM 737 C CA . LYS A 1 96 ? 1.621 -6.34 16.406 1 96.94 96 LYS A CA 1
ATOM 738 C C . LYS A 1 96 ? 1.368 -5.352 15.273 1 96.94 96 LYS A C 1
ATOM 740 O O . LYS A 1 96 ? 2.201 -4.488 15 1 96.94 96 LYS A O 1
ATOM 745 N N . PRO A 1 97 ? 0.197 -5.559 14.672 1 97.12 97 PRO A N 1
ATOM 746 C CA . PRO A 1 97 ? -0.124 -4.609 13.602 1 97.12 97 PRO A CA 1
ATOM 747 C C . PRO A 1 97 ? -0.39 -3.199 14.117 1 97.12 97 PRO A C 1
ATOM 749 O O . PRO A 1 97 ? -0.975 -3.033 15.195 1 97.12 97 PRO A O 1
ATOM 752 N N . GLY A 1 98 ? 0.095 -2.203 13.359 1 97.25 98 GLY A N 1
ATOM 753 C CA . GLY A 1 98 ? -0.102 -0.811 13.727 1 97.25 98 GLY A CA 1
ATOM 754 C C . GLY A 1 98 ? -1.315 -0.185 13.062 1 97.25 98 GLY A C 1
ATOM 755 O O . GLY A 1 98 ? -2.061 -0.863 12.352 1 97.25 98 GLY A O 1
ATOM 756 N N . ALA A 1 99 ? -1.472 1.132 13.359 1 95.69 99 ALA A N 1
ATOM 757 C CA . ALA A 1 99 ? -2.625 1.868 12.852 1 95.69 99 ALA A CA 1
ATOM 758 C C . ALA A 1 99 ? -2.391 2.33 11.414 1 95.69 99 ALA A C 1
ATOM 760 O O . ALA A 1 99 ? -3.344 2.574 10.672 1 95.69 99 ALA A O 1
ATOM 761 N N . LYS A 1 100 ? -1.155 2.412 11.07 1 97.19 100 LYS A N 1
ATOM 762 C CA . LYS A 1 100 ? -0.81 2.865 9.727 1 97.19 100 LYS A CA 1
ATOM 763 C C . LYS A 1 100 ? -0.882 1.716 8.719 1 97.19 100 LYS A C 1
ATOM 765 O O . LYS A 1 100 ? -0.051 0.806 8.75 1 97.19 100 LYS A O 1
ATOM 770 N N . GLY A 1 101 ? -1.958 1.697 8.008 1 98.25 101 GLY A N 1
ATOM 771 C CA . GLY A 1 101 ? -2.158 0.658 7.016 1 98.25 101 GLY A CA 1
ATOM 772 C C . GLY A 1 101 ? -3.271 0.979 6.031 1 98.25 101 GLY A C 1
ATOM 773 O O . GLY A 1 101 ? -4.051 1.909 6.25 1 98.25 101 GLY A O 1
ATOM 774 N N . ILE A 1 102 ? -3.178 0.223 4.969 1 98.44 102 ILE A N 1
ATOM 775 C CA . ILE A 1 102 ? -4.18 0.378 3.92 1 98.44 102 ILE A CA 1
ATOM 776 C C . ILE A 1 102 ? -4.496 -0.982 3.301 1 98.44 102 ILE A C 1
ATOM 778 O O . ILE A 1 102 ? -3.625 -1.853 3.227 1 98.44 102 ILE A O 1
ATOM 782 N N . ALA A 1 103 ? -5.73 -1.127 2.984 1 98.31 103 ALA A N 1
ATOM 783 C CA . ALA A 1 103 ? -6.164 -2.33 2.279 1 98.31 103 ALA A CA 1
ATOM 784 C C . ALA A 1 103 ? -6.562 -2.01 0.841 1 98.31 103 ALA A C 1
ATOM 786 O O . ALA A 1 103 ? -7.266 -1.029 0.588 1 98.31 103 ALA A O 1
ATOM 787 N N . LEU A 1 104 ? -6.137 -2.768 -0.063 1 98.44 104 LEU A N 1
ATOM 788 C CA . LEU A 1 104 ? -6.391 -2.596 -1.489 1 98.44 104 LEU A CA 1
ATOM 789 C C . LEU A 1 104 ? -7.262 -3.725 -2.027 1 98.44 104 LEU A C 1
ATOM 791 O O . LEU A 1 104 ? -7.086 -4.883 -1.649 1 98.44 104 LEU A O 1
ATOM 795 N N . SER A 1 105 ? -8.133 -3.371 -2.951 1 97.62 105 SER A N 1
ATOM 796 C CA . SER A 1 105 ? -8.867 -4.391 -3.691 1 97.62 105 SER A CA 1
ATOM 797 C C . SER A 1 105 ? -7.969 -5.086 -4.711 1 97.62 105 SER A C 1
ATOM 799 O O . SER A 1 105 ? -6.934 -4.547 -5.105 1 97.62 105 SER A O 1
ATOM 801 N N . PRO A 1 106 ? -8.344 -6.277 -5.137 1 98.31 106 PRO A N 1
ATOM 802 C CA . PRO A 1 106 ? -7.59 -6.941 -6.199 1 98.31 106 PRO A CA 1
ATOM 803 C C . PRO A 1 106 ? -7.469 -6.086 -7.461 1 98.31 106 PRO A C 1
ATOM 805 O O . PRO A 1 106 ? -6.453 -6.148 -8.156 1 98.31 106 PRO A O 1
ATOM 808 N N . ALA A 1 107 ? -8.469 -5.309 -7.727 1 97.69 107 ALA A N 1
ATOM 809 C CA . ALA A 1 107 ? -8.414 -4.418 -8.883 1 97.69 107 ALA A CA 1
ATOM 810 C C . ALA A 1 107 ? -7.34 -3.348 -8.703 1 97.69 107 ALA A C 1
ATOM 812 O O . ALA A 1 107 ? -6.586 -3.049 -9.633 1 97.69 107 ALA A O 1
ATOM 813 N N . SER A 1 108 ? -7.281 -2.795 -7.543 1 98.25 108 SER A N 1
ATOM 814 C CA . SER A 1 108 ? -6.254 -1.806 -7.238 1 98.25 108 SER A CA 1
ATOM 815 C C . SER A 1 108 ? -4.859 -2.42 -7.309 1 98.25 108 SER A C 1
ATOM 817 O O . SER A 1 108 ? -3.936 -1.815 -7.859 1 98.25 108 SER A O 1
ATOM 819 N N . TRP A 1 109 ? -4.734 -3.6 -6.844 1 98.75 109 TRP A N 1
ATOM 820 C CA . TRP A 1 109 ? -3.479 -4.34 -6.91 1 98.75 109 TRP A CA 1
ATOM 821 C C . TRP A 1 109 ? -3.061 -4.566 -8.359 1 98.75 109 TRP A C 1
ATOM 823 O O . TRP A 1 109 ? -1.901 -4.348 -8.719 1 98.75 109 TRP A O 1
ATOM 833 N N . LYS A 1 110 ? -4.023 -4.926 -9.117 1 98.5 110 LYS A N 1
ATOM 834 C CA . LYS A 1 110 ? -3.746 -5.141 -10.539 1 98.5 110 LYS A CA 1
ATOM 835 C C . LYS A 1 110 ? -3.279 -3.852 -11.211 1 98.5 110 LYS A C 1
ATOM 837 O O . LYS A 1 110 ? -2.355 -3.869 -12.023 1 98.5 110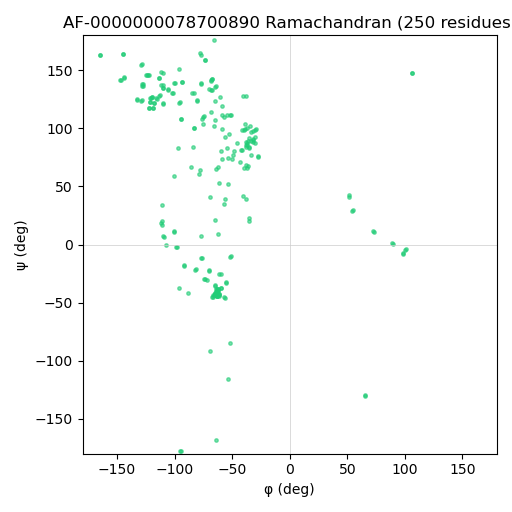 LYS A O 1
ATOM 842 N N . MET A 1 111 ? -3.877 -2.773 -10.82 1 98.56 111 MET A N 1
ATOM 843 C CA . MET A 1 111 ? -3.51 -1.475 -11.383 1 98.56 111 MET A CA 1
ATOM 844 C C . MET A 1 111 ? -2.066 -1.124 -11.031 1 98.56 111 MET A C 1
ATOM 846 O O . MET A 1 111 ? -1.336 -0.592 -11.875 1 98.56 111 MET A O 1
ATOM 850 N N . ILE A 1 112 ? -1.656 -1.446 -9.844 1 98.81 112 ILE A N 1
ATOM 851 C CA . ILE A 1 112 ? -0.29 -1.188 -9.406 1 98.81 112 ILE A CA 1
ATOM 852 C C . ILE A 1 112 ? 0.682 -2.055 -10.195 1 98.81 112 ILE A C 1
ATOM 854 O O . ILE A 1 112 ? 1.687 -1.56 -10.711 1 98.81 112 ILE A O 1
ATOM 858 N N . LYS A 1 113 ? 0.336 -3.285 -10.336 1 98.31 113 LYS A N 1
ATOM 859 C CA . LYS A 1 113 ? 1.186 -4.234 -11.047 1 98.31 113 LYS A CA 1
ATOM 860 C C . LYS A 1 113 ? 1.355 -3.826 -12.508 1 98.31 113 LYS A C 1
ATOM 862 O O . LYS A 1 113 ? 2.457 -3.9 -13.055 1 98.31 113 LYS A O 1
ATOM 867 N N . GLU A 1 114 ? 0.343 -3.373 -13.086 1 98.19 114 GLU A N 1
ATOM 868 C CA . GLU A 1 114 ? 0.359 -2.99 -14.492 1 98.19 114 GLU A CA 1
ATOM 869 C C . GLU A 1 114 ? 1.197 -1.733 -14.711 1 98.19 114 GLU A C 1
ATOM 871 O O . GLU A 1 114 ? 1.642 -1.466 -15.828 1 98.19 114 GLU A O 1
ATOM 876 N N . ASN A 1 115 ? 1.359 -0.964 -13.68 1 98.56 115 ASN A N 1
ATOM 877 C CA . ASN A 1 115 ? 2.113 0.279 -13.805 1 98.56 115 ASN A CA 1
ATOM 878 C C . ASN A 1 115 ? 3.441 0.209 -13.062 1 98.56 115 ASN A C 1
ATOM 880 O O . ASN A 1 115 ? 4.059 1.239 -12.781 1 98.56 115 ASN A O 1
ATOM 884 N N . ALA A 1 116 ? 3.891 -0.992 -12.727 1 98.75 116 ALA A N 1
ATOM 885 C CA . ALA A 1 116 ? 5.113 -1.194 -11.953 1 98.75 116 ALA A CA 1
ATOM 886 C C . ALA A 1 116 ? 6.32 -0.596 -12.672 1 98.75 116 ALA A C 1
ATOM 888 O O . ALA A 1 116 ? 7.207 -0.021 -12.039 1 98.75 116 ALA A O 1
ATOM 889 N N . ASP A 1 117 ? 6.363 -0.712 -14.047 1 98.56 117 ASP A N 1
ATOM 890 C CA . ASP A 1 117 ? 7.488 -0.177 -14.812 1 98.56 117 ASP A CA 1
ATOM 891 C C . ASP A 1 117 ? 7.555 1.345 -14.695 1 98.56 117 ASP A C 1
ATOM 893 O O . ASP A 1 117 ? 8.641 1.914 -14.555 1 98.56 117 ASP A O 1
ATOM 897 N N . LEU A 1 118 ? 6.449 1.966 -14.789 1 98.62 118 LEU A N 1
ATOM 898 C CA . LEU A 1 118 ? 6.395 3.418 -14.656 1 98.62 118 LEU A CA 1
ATOM 899 C C . LEU A 1 118 ? 6.828 3.852 -13.258 1 98.62 118 LEU A C 1
ATOM 901 O O . LEU A 1 118 ? 7.566 4.828 -13.109 1 98.62 118 LEU A O 1
ATOM 905 N N . ILE A 1 119 ? 6.406 3.121 -12.273 1 98.81 119 ILE A N 1
ATOM 906 C CA . ILE A 1 119 ? 6.758 3.408 -10.883 1 98.81 119 ILE A CA 1
ATOM 907 C C . ILE A 1 119 ? 8.266 3.283 -10.703 1 98.81 119 ILE A C 1
ATOM 909 O O . ILE A 1 119 ? 8.906 4.176 -10.133 1 98.81 119 ILE A O 1
ATOM 913 N N . ASP A 1 120 ? 8.828 2.238 -11.266 1 98.81 120 ASP A N 1
ATOM 914 C CA . ASP A 1 120 ? 10.273 2.016 -11.172 1 98.81 120 ASP A CA 1
ATOM 915 C C . ASP A 1 120 ? 11.047 3.141 -11.859 1 98.81 120 ASP A C 1
ATOM 917 O O . ASP A 1 120 ? 12.055 3.617 -11.328 1 98.81 120 ASP A O 1
ATOM 921 N N . LYS A 1 121 ? 10.602 3.529 -13.023 1 98.62 121 LYS A N 1
ATOM 922 C CA . LYS A 1 121 ? 11.25 4.605 -13.766 1 98.62 121 LYS A CA 1
ATOM 923 C C . LYS A 1 121 ? 11.203 5.918 -12.984 1 98.62 121 LYS A C 1
ATOM 925 O O . LYS A 1 121 ? 12.18 6.672 -12.969 1 98.62 121 LYS A O 1
ATOM 930 N N . THR A 1 122 ? 10.031 6.184 -12.375 1 98.75 122 THR A N 1
ATOM 931 C CA . THR A 1 122 ? 9.883 7.41 -11.594 1 98.75 122 THR A CA 1
ATOM 932 C C . THR A 1 122 ? 10.797 7.395 -10.375 1 98.75 122 THR A C 1
ATOM 934 O O . THR A 1 122 ? 11.414 8.406 -10.039 1 98.75 122 THR A O 1
ATOM 937 N N . ILE A 1 123 ? 10.875 6.211 -9.688 1 98.69 123 ILE A N 1
ATOM 938 C CA . ILE A 1 123 ? 11.781 6.062 -8.555 1 98.69 123 ILE A CA 1
ATOM 939 C C . ILE A 1 123 ? 13.203 6.395 -8.984 1 98.69 123 ILE A C 1
ATOM 941 O O . ILE A 1 123 ? 13.898 7.168 -8.312 1 98.69 123 ILE A O 1
ATOM 945 N N . ALA A 1 124 ? 13.633 5.879 -10.109 1 98.38 124 ALA A N 1
ATOM 946 C CA . ALA A 1 124 ? 14.992 6.078 -10.617 1 98.38 124 ALA A CA 1
ATOM 947 C C . ALA A 1 124 ? 15.242 7.543 -10.961 1 98.38 124 ALA A C 1
ATOM 949 O O . ALA A 1 124 ? 16.328 8.062 -10.719 1 98.38 124 ALA A O 1
ATOM 950 N N . SER A 1 125 ? 14.188 8.195 -11.445 1 97.75 125 SER A N 1
ATOM 951 C CA . SER A 1 125 ? 14.336 9.586 -11.875 1 97.75 125 SER A CA 1
ATOM 952 C C . SER A 1 125 ? 14.445 10.523 -10.68 1 97.75 125 SER A C 1
ATOM 954 O O . SER A 1 125 ? 15.078 11.578 -10.766 1 97.75 125 SER A O 1
ATOM 956 N N . LEU A 1 126 ? 13.828 10.125 -9.602 1 97.62 126 LEU A N 1
ATOM 957 C CA . LEU A 1 126 ? 13.789 10.992 -8.43 1 97.62 126 LEU A CA 1
ATOM 958 C C . LEU A 1 126 ? 14.953 10.703 -7.492 1 97.62 126 LEU A C 1
ATOM 960 O O . LEU A 1 126 ? 15.219 11.477 -6.574 1 97.62 126 LEU A O 1
ATOM 964 N N . GLU A 1 127 ? 15.656 9.5 -7.582 1 94.38 127 GLU A N 1
ATOM 965 C CA . GLU A 1 127 ? 16.828 9.188 -6.766 1 94.38 127 GLU A CA 1
ATOM 966 C C . GLU A 1 127 ? 18 10.078 -7.125 1 94.38 127 GLU A C 1
ATOM 968 O O . GLU A 1 127 ? 18.781 10.484 -6.25 1 94.38 127 GLU A O 1
ATOM 973 N N . MET B 1 1 ? -133 36.594 1.227 1 25.42 1 MET B N 1
ATOM 974 C CA . MET B 1 1 ? -132 36.406 0.142 1 25.42 1 MET B CA 1
ATOM 975 C C . MET B 1 1 ? -130.625 36.375 0.679 1 25.42 1 MET B C 1
ATOM 977 O O . MET B 1 1 ? -130 37.406 1.093 1 25.42 1 MET B O 1
ATOM 981 N N . ALA B 1 2 ? -129.875 35.469 1.345 1 30.2 2 ALA B N 1
ATOM 982 C CA . ALA B 1 2 ? -129 35.375 2.525 1 30.2 2 ALA B CA 1
ATOM 983 C C . ALA B 1 2 ? -127.562 35.156 2.131 1 30.2 2 ALA B C 1
ATOM 985 O O . ALA B 1 2 ? -126.688 35.156 2.988 1 30.2 2 ALA B O 1
ATOM 986 N N . PRO B 1 3 ? -126.75 35.406 0.785 1 27.16 3 PRO B N 1
ATOM 987 C CA . PRO B 1 3 ? -125.75 34.531 0.208 1 27.16 3 PRO B CA 1
ATOM 988 C C . PRO B 1 3 ? -124.375 34.844 0.742 1 27.16 3 PRO B C 1
ATOM 990 O O . PRO B 1 3 ? -123.562 33.938 0.898 1 27.16 3 PRO B O 1
ATOM 993 N N . LYS B 1 4 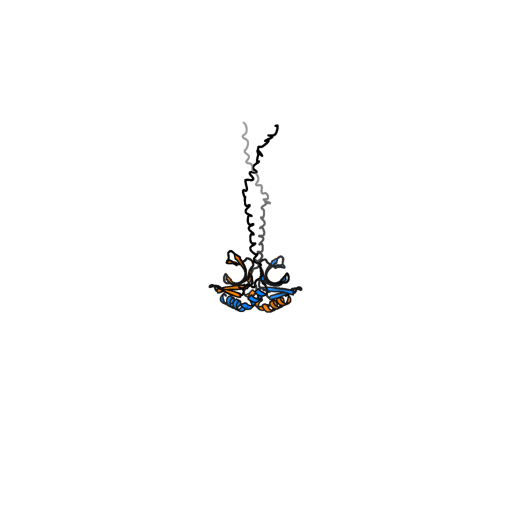? -123.5 36.062 1.09 1 27.31 4 LYS B N 1
ATOM 994 C CA . LYS B 1 4 ? -122.312 36.656 0.516 1 27.31 4 LYS B CA 1
ATOM 995 C C . LYS B 1 4 ? -121.062 36.25 1.298 1 27.31 4 LYS B C 1
ATOM 997 O O . LYS B 1 4 ? -120.812 36.812 2.361 1 27.31 4 LYS B O 1
ATOM 1002 N N . ARG B 1 5 ? -120.438 34.938 1.612 1 30.88 5 ARG B N 1
ATOM 1003 C CA . ARG B 1 5 ? -119.5 34.75 2.715 1 30.88 5 ARG B CA 1
ATOM 1004 C C . ARG B 1 5 ? -118.062 35.094 2.289 1 30.88 5 ARG B C 1
ATOM 1006 O O . ARG B 1 5 ? -117.438 34.312 1.599 1 30.88 5 ARG B O 1
ATOM 1013 N N . GLN B 1 6 ? -117.5 36.375 1.912 1 25.39 6 GLN B N 1
ATOM 1014 C CA . GLN B 1 6 ? -116.25 36.531 1.104 1 25.39 6 GLN B CA 1
ATOM 1015 C C . GLN B 1 6 ? -115 36.344 1.939 1 25.39 6 GLN B C 1
ATOM 1017 O O . GLN B 1 6 ? -114.562 37.25 2.615 1 25.39 6 GLN B O 1
ATOM 1022 N N . LEU B 1 7 ? -114.562 35.281 2.658 1 28.55 7 LEU B N 1
ATOM 1023 C CA . LEU B 1 7 ? -113.562 35.062 3.689 1 28.55 7 LEU B CA 1
ATOM 1024 C C . LEU B 1 7 ? -112.188 35 3.082 1 28.55 7 LEU B C 1
ATOM 1026 O O . LEU B 1 7 ? -111.75 33.969 2.633 1 28.55 7 LEU B O 1
ATOM 1030 N N . SER B 1 8 ? -111.625 36.062 2.453 1 22.89 8 SER B N 1
ATOM 1031 C CA . SER B 1 8 ? -110.5 36.125 1.513 1 22.89 8 SER B CA 1
ATOM 1032 C C . SER B 1 8 ? -109.188 35.812 2.207 1 22.89 8 SER B C 1
ATOM 1034 O O . SER B 1 8 ? -108.438 34.938 1.766 1 22.89 8 SER B O 1
ATOM 1036 N N . ASN B 1 9 ? -108.25 36.812 2.848 1 23.59 9 ASN B N 1
ATOM 1037 C CA . ASN B 1 9 ? -107 37.406 2.498 1 23.59 9 ASN B CA 1
ATOM 1038 C C . ASN B 1 9 ? -105.812 36.625 3.156 1 23.59 9 ASN B C 1
ATOM 1040 O O . ASN B 1 9 ? -106 36.125 4.266 1 23.59 9 ASN B O 1
ATOM 1044 N N . ASP B 1 10 ? -104.25 36.531 2.498 1 27.5 10 ASP B N 1
ATOM 1045 C CA . ASP B 1 10 ? -103.062 35.781 1.998 1 27.5 10 ASP B CA 1
ATOM 1046 C C . ASP B 1 10 ? -101.875 35.938 2.918 1 27.5 10 ASP B C 1
ATOM 1048 O O . ASP B 1 10 ? -101.188 36.938 2.848 1 27.5 10 ASP B O 1
ATOM 1052 N N . THR B 1 11 ? -101.812 36.062 4.211 1 24.33 11 THR B N 1
ATOM 1053 C CA . THR B 1 11 ? -100.75 36.719 4.98 1 24.33 11 THR B CA 1
ATOM 1054 C C . THR B 1 11 ? -99.5 35.812 5.074 1 24.33 11 THR B C 1
ATOM 1056 O O . THR B 1 11 ? -98.562 36.125 5.773 1 24.33 11 THR B O 1
ATOM 1059 N N . CYS B 1 12 ? -99.25 34.625 4.438 1 26.47 12 CYS B N 1
ATOM 1060 C CA . CYS B 1 12 ? -98.375 33.688 5.117 1 26.47 12 CYS B CA 1
ATOM 1061 C C . CYS B 1 12 ? -96.938 34.219 5.164 1 26.47 12 CYS B C 1
ATOM 1063 O O . CYS B 1 12 ? -96.438 34.656 4.148 1 26.47 12 CYS B O 1
ATOM 1065 N N . ALA B 1 13 ? -96.312 34.562 6.34 1 24.19 13 ALA B N 1
ATOM 1066 C CA . ALA B 1 13 ? -95.125 35.156 6.977 1 24.19 13 ALA B CA 1
ATOM 1067 C C . ALA B 1 13 ? -93.875 34.438 6.629 1 24.19 13 ALA B C 1
ATOM 1069 O O . ALA B 1 13 ? -93.625 33.312 7.086 1 24.19 13 ALA B O 1
ATOM 1070 N N . LEU B 1 14 ? -93.25 34.531 5.336 1 23.02 14 LEU B N 1
ATOM 1071 C CA . LEU B 1 14 ? -92.125 33.906 4.613 1 23.02 14 LEU B CA 1
ATOM 1072 C C . LEU B 1 14 ? -90.812 34.125 5.336 1 23.02 14 LEU B C 1
ATOM 1074 O O . LEU B 1 14 ? -90.438 35.25 5.582 1 23.02 14 LEU B O 1
ATOM 1078 N N . VAL B 1 15 ? -90.438 33.375 6.387 1 26.72 15 VAL B N 1
ATOM 1079 C CA . VAL B 1 15 ? -89.312 33.219 7.262 1 26.72 15 VAL B CA 1
ATOM 1080 C C . VAL B 1 15 ? -88.062 33 6.422 1 26.72 15 VAL B C 1
ATOM 1082 O O . VAL B 1 15 ? -87.938 32.031 5.656 1 26.72 15 VAL B O 1
ATOM 1085 N N . GLU B 1 16 ? -87.5 34.031 5.754 1 25.28 16 GLU B N 1
ATOM 1086 C CA . GLU B 1 16 ? -86.438 34.188 4.82 1 25.28 16 GLU B CA 1
ATOM 1087 C C . GLU B 1 16 ? -85.125 33.688 5.434 1 25.28 16 GLU B C 1
ATOM 1089 O O . GLU B 1 16 ? -84.75 34.062 6.555 1 25.28 16 GLU B O 1
ATOM 1094 N N . SER B 1 17 ? -84.688 32.438 5.105 1 25.92 17 SER B N 1
ATOM 1095 C CA . SER B 1 17 ? -83.562 31.516 5.297 1 25.92 17 SER B CA 1
ATOM 1096 C C . SER B 1 17 ? -82.25 32.156 4.922 1 25.92 17 SER B C 1
ATOM 1098 O O . SER B 1 17 ? -81.938 32.281 3.74 1 25.92 17 SER B O 1
ATOM 1100 N N . ASP B 1 18 ? -81.875 33.312 5.41 1 24.97 18 ASP B N 1
ATOM 1101 C CA . ASP B 1 18 ? -80.688 34.031 4.875 1 24.97 18 ASP B CA 1
ATOM 1102 C C . ASP B 1 18 ? -79.438 33.188 5.086 1 24.97 18 ASP B C 1
ATOM 1104 O O . ASP B 1 18 ? -79 33.031 6.219 1 24.97 18 ASP B O 1
ATOM 1108 N N . LEU B 1 19 ? -79.312 32.031 4.418 1 26.83 19 LEU B N 1
ATOM 1109 C CA . LEU B 1 19 ? -78.25 31.016 4.328 1 26.83 19 LEU B CA 1
ATOM 1110 C C . LEU B 1 19 ? -76.938 31.656 3.877 1 26.83 19 LEU B C 1
ATOM 1112 O O . LEU B 1 19 ? -76.688 31.891 2.682 1 26.83 19 LEU B O 1
ATOM 1116 N N . GLU B 1 20 ? -76.688 32.875 4.418 1 23.66 20 GLU B N 1
ATOM 1117 C CA . GLU B 1 20 ? -75.625 33.594 3.717 1 23.66 20 GLU B CA 1
ATOM 1118 C C . GLU B 1 20 ? -74.375 32.75 3.576 1 23.66 20 GLU B C 1
ATOM 1120 O O . GLU B 1 20 ? -73.812 32.625 2.479 1 23.66 20 GLU B O 1
ATOM 1125 N N . ASN B 1 21 ? -73.562 32.781 4.633 1 23.52 21 ASN B N 1
ATOM 1126 C CA . ASN B 1 21 ? -72.188 33.219 4.574 1 23.52 21 ASN B CA 1
ATOM 1127 C C . ASN B 1 21 ? -71.25 32.094 4.125 1 23.52 21 ASN B C 1
ATOM 1129 O O . ASN B 1 21 ? -71.125 31.094 4.816 1 23.52 21 ASN B O 1
ATOM 1133 N N . ASN B 1 22 ? -71.062 31.812 2.916 1 22.62 22 ASN B N 1
ATOM 1134 C CA . ASN B 1 22 ? -70.312 30.812 2.154 1 22.62 22 ASN B CA 1
ATOM 1135 C C . ASN B 1 22 ? -68.812 30.922 2.391 1 22.62 22 ASN B C 1
ATOM 1137 O O . ASN B 1 22 ? -68 30.297 1.682 1 22.62 22 ASN B O 1
ATOM 1141 N N . ALA B 1 23 ? -68.312 31.734 3.363 1 22.98 23 ALA B N 1
ATOM 1142 C CA . ALA B 1 23 ? -66.938 32.031 3.057 1 22.98 23 ALA B CA 1
ATOM 1143 C C . ALA B 1 23 ? -66.125 30.781 2.98 1 22.98 23 ALA B C 1
ATOM 1145 O O . ALA B 1 23 ? -66.25 29.891 3.824 1 22.98 23 ALA B O 1
ATOM 1146 N N . GLN B 1 24 ? -65.625 30.359 1.803 1 23.88 24 GLN B N 1
ATOM 1147 C CA . GLN B 1 24 ? -64.812 29.344 1.13 1 23.88 24 GLN B CA 1
ATOM 1148 C C . GLN B 1 24 ? -63.438 29.266 1.7 1 23.88 24 GLN B C 1
ATOM 1150 O O . GLN B 1 24 ? -62.594 30.156 1.449 1 23.88 24 GLN B O 1
ATOM 1155 N N . SER B 1 25 ? -63.25 29.469 2.988 1 25.33 25 SER B N 1
ATOM 1156 C CA . SER B 1 25 ? -61.844 29.422 3.387 1 25.33 25 SER B CA 1
ATOM 1157 C C . SER B 1 25 ? -61.156 28.172 2.844 1 25.33 25 SER B C 1
ATOM 1159 O O . SER B 1 25 ? -61.531 27.047 3.162 1 25.33 25 SER B O 1
ATOM 1161 N N . THR B 1 26 ? -60.844 28.219 1.562 1 26 26 THR B N 1
ATOM 1162 C CA . THR B 1 26 ? -60.062 27.203 0.842 1 26 26 THR B CA 1
ATOM 1163 C C . THR B 1 26 ? -58.781 26.844 1.613 1 26 26 THR B C 1
ATOM 1165 O O . THR B 1 26 ? -58.031 27.719 1.993 1 26 26 THR B O 1
ATOM 11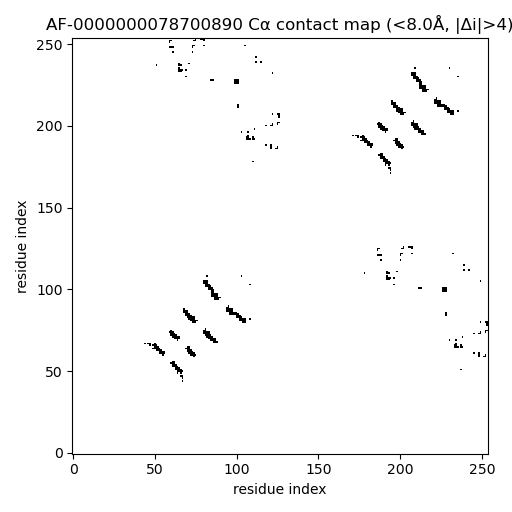68 N N . ASP B 1 27 ? -58.969 26.016 2.57 1 25.64 27 ASP B N 1
ATOM 1169 C CA . ASP B 1 27 ? -57.875 25.344 3.283 1 25.64 27 ASP B CA 1
ATOM 1170 C C . ASP B 1 27 ? -56.812 24.859 2.316 1 25.64 27 ASP B C 1
ATOM 1172 O O . ASP B 1 27 ?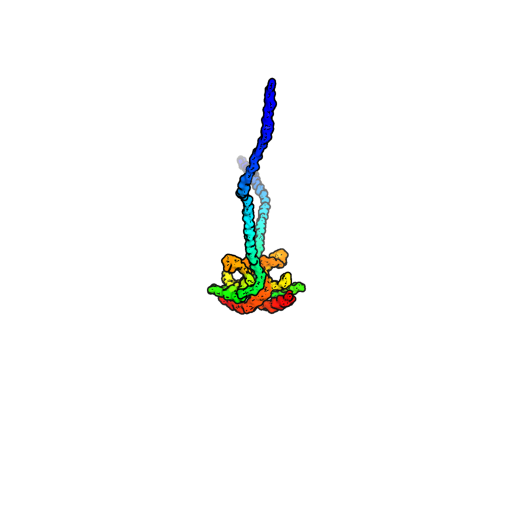 -57.062 24.047 1.426 1 25.64 27 ASP B O 1
ATOM 1176 N N . THR B 1 28 ? -56.031 25.859 1.707 1 27.89 28 THR B N 1
ATOM 1177 C CA . THR B 1 28 ? -54.875 25.5 0.901 1 27.89 28 THR B CA 1
ATOM 1178 C C . THR B 1 28 ? -54.094 24.375 1.56 1 27.89 28 THR B C 1
ATOM 1180 O O . THR B 1 28 ? -53.719 24.469 2.729 1 27.89 28 THR B O 1
ATOM 1183 N N . ILE B 1 29 ? -54.312 23.156 1.105 1 27.17 29 ILE B N 1
ATOM 1184 C CA . ILE B 1 29 ? -53.531 21.953 1.291 1 27.17 29 ILE B CA 1
ATOM 1185 C C . ILE B 1 29 ? -52.031 22.297 1.157 1 27.17 29 ILE B C 1
ATOM 1187 O O . ILE B 1 29 ? -51.625 22.844 0.138 1 27.17 29 ILE B O 1
ATOM 1191 N N . LYS B 1 30 ? -51.5 22.828 2.297 1 25.78 30 LYS B N 1
ATOM 1192 C CA . LYS B 1 30 ? -50.062 22.891 2.443 1 25.78 30 LYS B CA 1
ATOM 1193 C C . LYS B 1 30 ? -49.375 21.672 1.817 1 25.78 30 LYS B C 1
ATOM 1195 O O . LYS B 1 30 ? -49.719 20.531 2.131 1 25.78 30 LYS B O 1
ATOM 1200 N N . ASP B 1 31 ? -49.062 21.828 0.517 1 27.47 31 ASP B N 1
ATOM 1201 C CA . ASP B 1 31 ? -48.188 20.938 -0.212 1 27.47 31 ASP B CA 1
ATOM 1202 C C . ASP B 1 31 ? -47.031 20.469 0.669 1 27.47 31 ASP B C 1
ATOM 1204 O O . ASP B 1 31 ? -46.344 21.297 1.281 1 27.47 31 ASP B O 1
ATOM 1208 N N . SER B 1 32 ? -47.281 19.391 1.432 1 28.72 32 SER B N 1
ATOM 1209 C CA . SER B 1 32 ? -46.219 18.625 2.068 1 28.72 32 SER B CA 1
ATOM 1210 C C . SER B 1 32 ? -44.969 18.562 1.19 1 28.72 32 SER B C 1
ATOM 1212 O O . SER B 1 32 ? -45.062 18.219 0.007 1 28.72 32 SER B O 1
ATOM 1214 N N . ASP B 1 33 ? -44.062 19.5 1.385 1 29.56 33 ASP B N 1
ATOM 1215 C CA . ASP B 1 33 ? -42.688 19.484 0.905 1 29.56 33 ASP B CA 1
ATOM 1216 C C . ASP B 1 33 ? -42.125 18.062 0.96 1 29.56 33 ASP B C 1
ATOM 1218 O O . ASP B 1 33 ? -41.938 17.5 2.043 1 29.56 33 ASP B O 1
ATOM 1222 N N . LEU B 1 34 ? -42.625 17.109 0.137 1 29.73 34 LEU B N 1
ATOM 1223 C CA . LEU B 1 34 ? -41.812 15.93 -0.135 1 29.73 34 LEU B CA 1
ATOM 1224 C C . LEU B 1 34 ? -40.344 16.297 -0.272 1 29.73 34 LEU B C 1
ATOM 1226 O O . LEU B 1 34 ? -39.969 17.047 -1.183 1 29.73 34 LEU B O 1
ATOM 1230 N N . GLN B 1 35 ? -39.656 16.719 0.787 1 27.89 35 GLN B N 1
ATOM 1231 C CA . GLN B 1 35 ? -38.188 16.688 0.808 1 27.89 35 GLN B CA 1
ATOM 1232 C C . GLN B 1 35 ? -37.656 15.5 0.026 1 27.89 35 GLN B C 1
ATOM 1234 O O . GLN B 1 35 ? -37.969 14.352 0.346 1 27.89 35 GLN B O 1
ATOM 1239 N N . SER B 1 36 ? -37.656 15.578 -1.286 1 28.58 36 SER B N 1
ATOM 1240 C CA . SER B 1 36 ? -36.875 14.656 -2.104 1 28.58 36 SER B CA 1
ATOM 1241 C C . SER B 1 36 ? -35.594 14.234 -1.394 1 28.58 36 SER B C 1
ATOM 1243 O O . SER B 1 36 ? -34.781 15.078 -1.008 1 28.58 36 SER B O 1
ATOM 1245 N N . LYS B 1 37 ? -35.625 13.18 -0.581 1 28.48 37 LYS B N 1
ATOM 1246 C CA . LYS B 1 37 ? -34.469 12.445 -0.096 1 28.48 37 LYS B CA 1
ATOM 1247 C C . LYS B 1 37 ? -33.375 12.414 -1.148 1 28.48 37 LYS B C 1
ATOM 1249 O O . LYS B 1 37 ? -33.625 12.086 -2.309 1 28.48 37 LYS B O 1
ATOM 1254 N N . LYS B 1 38 ? -32.438 13.438 -1.163 1 30.45 38 LYS B N 1
ATOM 1255 C CA . LYS B 1 38 ? -31.203 13.258 -1.897 1 30.45 38 LYS B CA 1
ATOM 1256 C C . LYS B 1 38 ? -30.781 11.789 -1.928 1 30.45 38 LYS B C 1
ATOM 1258 O O . LYS B 1 38 ? -30.734 11.133 -0.888 1 30.45 38 LYS B O 1
ATOM 1263 N N . PRO B 1 39 ? -31.078 11.078 -3.043 1 28.81 39 PRO B N 1
ATOM 1264 C CA . PRO B 1 39 ? -30.578 9.703 -3.133 1 28.81 39 PRO B CA 1
ATOM 1265 C C . PRO B 1 39 ? -29.203 9.523 -2.475 1 28.81 39 PRO B C 1
ATOM 1267 O O . PRO B 1 39 ? -28.344 10.391 -2.594 1 28.81 39 PRO B O 1
ATOM 1270 N N . LYS B 1 40 ? -29.094 9 -1.33 1 30.05 40 LYS B N 1
ATOM 1271 C CA . LYS B 1 40 ? -27.828 8.477 -0.815 1 30.05 40 LYS B CA 1
ATOM 1272 C C . LYS B 1 40 ? -26.969 7.918 -1.942 1 30.05 40 LYS B C 1
ATOM 1274 O O . LYS B 1 40 ? -27.453 7.176 -2.797 1 30.05 40 LYS B O 1
ATOM 1279 N N . THR B 1 41 ? -25.969 8.719 -2.482 1 32.22 41 THR B N 1
ATOM 1280 C CA . THR B 1 41 ? -24.922 8.211 -3.357 1 32.22 41 THR B CA 1
ATOM 1281 C C . THR B 1 41 ? -24.641 6.742 -3.064 1 32.22 41 THR B C 1
ATOM 1283 O O . THR B 1 41 ? -24.25 6.391 -1.949 1 32.22 41 THR B O 1
ATOM 1286 N N . GLN B 1 42 ? -25.484 5.875 -3.479 1 27.89 42 GLN B N 1
ATOM 1287 C CA . GLN B 1 42 ? -25.141 4.457 -3.455 1 27.89 42 GLN B CA 1
ATOM 1288 C C . GLN B 1 42 ? -23.641 4.258 -3.668 1 27.89 42 GLN B C 1
ATOM 1290 O O . GLN B 1 42 ? -23.062 4.801 -4.613 1 27.89 42 GLN B O 1
ATOM 1295 N N . LYS B 1 43 ? -22.891 4.219 -2.686 1 34.22 43 LYS B N 1
ATOM 1296 C CA . LYS B 1 43 ? -21.516 3.717 -2.725 1 34.22 43 LYS B CA 1
ATOM 1297 C C . LYS B 1 43 ? -21.391 2.547 -3.695 1 34.22 43 LYS B C 1
ATOM 1299 O O . LYS B 1 43 ? -21.484 1.386 -3.293 1 34.22 43 LYS B O 1
ATOM 1304 N N . THR B 1 44 ? -22.344 2.389 -4.656 1 35.03 44 THR B N 1
ATOM 1305 C CA . THR B 1 44 ? -22 1.292 -5.559 1 35.03 44 THR B CA 1
ATOM 1306 C C . THR B 1 44 ? -20.578 1.452 -6.102 1 35.03 44 THR B C 1
ATOM 1308 O O . THR B 1 44 ? -20.188 2.551 -6.492 1 35.03 44 THR B O 1
ATOM 1311 N N . SER B 1 45 ? -19.719 0.651 -5.746 1 40.91 45 SER B N 1
ATOM 1312 C CA . SER B 1 45 ? -18.375 0.597 -6.305 1 40.91 45 SER B CA 1
ATOM 1313 C C . SER B 1 45 ? -18.391 0.806 -7.816 1 40.91 45 SER B C 1
ATOM 1315 O O . SER B 1 45 ? -18.719 -0.111 -8.57 1 40.91 45 SER B O 1
ATOM 1317 N N . LYS B 1 46 ? -19.172 1.725 -8.328 1 46.94 46 LYS B N 1
ATOM 1318 C CA . LYS B 1 46 ? -19.078 1.984 -9.766 1 46.94 46 LYS B CA 1
ATOM 1319 C C . LYS B 1 46 ? -17.625 1.898 -10.242 1 46.94 46 LYS B C 1
ATOM 1321 O O . LYS B 1 46 ? -16.703 2.311 -9.523 1 46.94 46 LYS B O 1
ATOM 1326 N N . PRO B 1 47 ? -17.438 1.128 -11.234 1 56.31 47 PRO B N 1
ATOM 1327 C CA . PRO B 1 47 ? -16.094 1.159 -11.805 1 56.31 47 PRO B CA 1
ATOM 1328 C C . PRO B 1 47 ? -15.5 2.566 -11.844 1 56.31 47 PRO B C 1
ATOM 1330 O O . PRO B 1 47 ? -16.188 3.518 -12.234 1 56.31 47 PRO B O 1
ATOM 1333 N N . ASP B 1 48 ? -14.633 2.836 -10.828 1 69.06 48 ASP B N 1
ATOM 1334 C CA . ASP B 1 48 ? -13.914 4.105 -10.836 1 69.06 48 ASP B CA 1
ATOM 1335 C C . ASP B 1 48 ? -13.5 4.5 -12.25 1 69.06 48 ASP B C 1
ATOM 1337 O O . ASP B 1 48 ? -12.602 3.885 -12.828 1 69.06 48 ASP B O 1
ATOM 1341 N N . SER B 1 49 ? -14.297 5.191 -13.008 1 80.25 49 SER B N 1
ATOM 1342 C CA . SER B 1 49 ? -14.031 5.637 -14.367 1 80.25 49 SER B CA 1
ATOM 1343 C C . SER B 1 49 ? -12.695 6.371 -14.461 1 80.25 49 SER B C 1
ATOM 1345 O O . SER B 1 49 ? -12.125 6.492 -15.547 1 80.25 49 SER B O 1
ATOM 1347 N N . GLU B 1 50 ? -12.164 6.656 -13.367 1 90.94 50 GLU B N 1
ATOM 1348 C CA . GLU B 1 50 ? -10.938 7.441 -13.406 1 90.94 50 GLU B CA 1
ATOM 1349 C C . GLU B 1 50 ? -9.727 6.59 -13.016 1 90.94 50 GLU B C 1
ATOM 1351 O O . GLU B 1 50 ? -8.594 7.066 -13.047 1 90.94 50 GLU B O 1
ATOM 1356 N N . ALA B 1 51 ? -9.977 5.348 -12.867 1 94.06 51 ALA B N 1
ATOM 1357 C CA . ALA B 1 51 ? -8.859 4.465 -12.547 1 94.06 51 ALA B CA 1
ATOM 1358 C C . ALA B 1 51 ? -7.852 4.426 -13.688 1 94.06 51 ALA B C 1
ATOM 1360 O O . ALA B 1 51 ? -8.227 4.383 -14.867 1 94.06 51 ALA B O 1
ATOM 1361 N N . GLY B 1 52 ? -6.562 4.492 -13.281 1 96.19 52 GLY B N 1
ATOM 1362 C CA . GLY B 1 52 ? -5.523 4.422 -14.297 1 96.19 52 GLY B CA 1
ATOM 1363 C C . GLY B 1 52 ? -4.992 5.785 -14.703 1 96.19 52 GLY B C 1
ATOM 1364 O O . GLY B 1 52 ? -3.98 5.883 -15.398 1 96.19 52 GLY B O 1
ATOM 1365 N N . GLN B 1 53 ? -5.648 6.844 -14.219 1 97.12 53 GLN B N 1
ATOM 1366 C CA . GLN B 1 53 ? -5.164 8.188 -14.531 1 97.12 53 GLN B CA 1
ATOM 1367 C C . GLN B 1 53 ? -3.824 8.453 -13.852 1 97.12 53 GLN B C 1
ATOM 1369 O O . GLN B 1 53 ? -3.658 8.188 -12.664 1 97.12 53 GLN B O 1
ATOM 1374 N N . ILE B 1 54 ? -2.914 9 -14.672 1 98.31 54 ILE B N 1
ATOM 1375 C CA . ILE B 1 54 ? -1.562 9.281 -14.203 1 98.31 54 ILE B CA 1
ATOM 1376 C C . ILE B 1 54 ? -1.277 10.773 -14.312 1 98.31 54 ILE B C 1
ATOM 1378 O O . ILE B 1 54 ? -1.532 11.391 -15.352 1 98.31 54 ILE B O 1
ATOM 1382 N N . THR B 1 55 ? -0.848 11.328 -13.211 1 97.69 55 THR B N 1
ATOM 1383 C CA . THR B 1 55 ? -0.411 12.719 -13.203 1 97.69 55 THR B CA 1
ATOM 1384 C C . THR B 1 55 ? 1.042 12.828 -12.742 1 97.69 55 THR B C 1
ATOM 1386 O O . THR B 1 55 ? 1.404 12.32 -11.68 1 97.69 55 THR B O 1
ATOM 1389 N N . ILE B 1 56 ? 1.848 13.477 -13.547 1 97.62 56 ILE B N 1
ATOM 1390 C CA . ILE B 1 56 ? 3.23 13.75 -13.172 1 97.62 56 ILE B CA 1
ATOM 1391 C C . ILE B 1 56 ? 3.406 15.242 -12.914 1 97.62 56 ILE B C 1
ATOM 1393 O O . ILE B 1 56 ? 3.156 16.062 -13.797 1 97.62 56 ILE B O 1
ATOM 1397 N N . LYS B 1 57 ? 3.816 15.531 -11.742 1 97.38 57 LYS B N 1
ATOM 1398 C CA . LYS B 1 57 ? 4.012 16.922 -11.367 1 97.38 57 LYS B CA 1
ATOM 1399 C C . LYS B 1 57 ? 5.312 17.484 -11.945 1 97.38 57 LYS B C 1
ATOM 1401 O O . LYS B 1 57 ? 6.191 16.719 -12.352 1 97.38 57 LYS B O 1
ATOM 1406 N N . PRO B 1 58 ? 5.438 18.828 -11.938 1 97.25 58 PRO B N 1
ATOM 1407 C CA . PRO B 1 58 ? 6.676 19.438 -12.422 1 97.25 58 PRO B CA 1
ATOM 1408 C C . PRO B 1 58 ? 7.898 19.016 -11.602 1 97.25 58 PRO B C 1
ATOM 1410 O O . PRO B 1 58 ? 9.008 18.969 -12.141 1 97.25 58 PRO B O 1
ATOM 1413 N N . THR B 1 59 ? 7.695 18.656 -10.383 1 9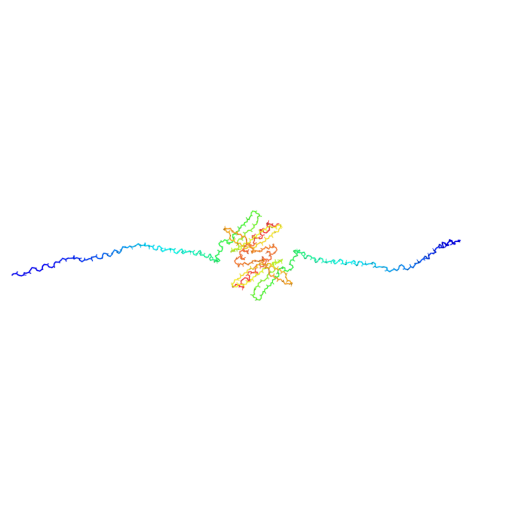6.06 59 THR B N 1
ATOM 1414 C CA . THR B 1 59 ? 8.773 18.234 -9.5 1 96.06 59 THR B CA 1
ATOM 1415 C C . THR B 1 59 ? 9.227 16.812 -9.828 1 96.06 59 THR B C 1
ATOM 1417 O O . THR B 1 59 ? 10.242 16.344 -9.32 1 96.06 59 THR B O 1
ATOM 1420 N N . GLY B 1 60 ? 8.43 16.094 -10.688 1 97.25 60 GLY B N 1
ATOM 1421 C CA . GLY B 1 60 ? 8.758 14.734 -11.055 1 97.25 60 GLY B CA 1
ATOM 1422 C C . GLY B 1 60 ? 7.965 13.695 -10.289 1 97.25 60 GLY B C 1
ATOM 1423 O O . GLY B 1 60 ? 8.039 12.5 -10.586 1 97.25 60 GLY B O 1
ATOM 1424 N N . ASP B 1 61 ? 7.156 14.211 -9.32 1 98.31 61 ASP B N 1
ATOM 1425 C CA . ASP B 1 61 ? 6.34 13.312 -8.508 1 98.31 61 ASP B CA 1
ATOM 1426 C C . ASP B 1 61 ? 5.25 12.648 -9.344 1 98.31 61 ASP B C 1
ATOM 1428 O O . ASP B 1 61 ? 4.637 13.297 -10.203 1 98.31 61 ASP B O 1
ATOM 1432 N N . LEU B 1 62 ? 4.996 11.438 -9.055 1 98.75 62 LEU B N 1
ATOM 1433 C CA . LEU B 1 62 ? 3.967 10.664 -9.734 1 98.75 62 LEU B CA 1
ATOM 1434 C C . LEU B 1 62 ? 2.742 10.484 -8.844 1 98.75 62 LEU B C 1
ATOM 1436 O O . LEU B 1 62 ? 2.873 10.203 -7.652 1 98.75 62 LEU B O 1
ATOM 1440 N N . LEU B 1 63 ? 1.574 10.711 -9.422 1 98.5 63 LEU B N 1
ATOM 1441 C CA . LEU B 1 63 ? 0.29 10.383 -8.82 1 98.5 63 LEU B CA 1
ATOM 1442 C C . LEU B 1 63 ? -0.511 9.445 -9.719 1 98.5 63 LEU B C 1
ATOM 1444 O O . LEU B 1 63 ? -0.817 9.797 -10.859 1 98.5 63 LEU B O 1
ATOM 1448 N N . LEU B 1 64 ? -0.78 8.289 -9.242 1 98.75 64 LEU B N 1
ATOM 1449 C CA . LEU B 1 64 ? -1.509 7.273 -9.992 1 98.75 64 LEU B CA 1
ATOM 1450 C C . LEU B 1 64 ? -2.818 6.922 -9.297 1 98.75 64 LEU B C 1
ATOM 1452 O O . LEU B 1 64 ? -2.822 6.547 -8.117 1 98.75 64 LEU B O 1
ATOM 1456 N N . ASN B 1 65 ? -3.922 7.102 -9.992 1 98.5 65 ASN B N 1
ATOM 1457 C CA . ASN B 1 65 ? -5.207 6.621 -9.5 1 98.5 65 ASN B CA 1
ATOM 1458 C C . ASN B 1 65 ? -5.336 5.105 -9.641 1 98.5 65 ASN B C 1
ATOM 1460 O O . ASN B 1 65 ? -5.453 4.59 -10.75 1 98.5 65 ASN B O 1
ATOM 1464 N N . ILE B 1 66 ? -5.332 4.371 -8.531 1 98.38 66 ILE B N 1
ATOM 1465 C CA . ILE B 1 66 ? -5.289 2.914 -8.617 1 98.38 66 ILE B CA 1
ATOM 1466 C C . ILE B 1 66 ? -6.688 2.346 -8.398 1 98.38 66 ILE B C 1
ATOM 1468 O O . ILE B 1 66 ? -6.855 1.132 -8.25 1 98.38 66 ILE B O 1
ATOM 1472 N N . GLY B 1 67 ? -7.645 3.131 -8.406 1 96.38 67 GLY B N 1
ATOM 1473 C CA . GLY B 1 67 ? -9.031 2.717 -8.312 1 96.38 67 GLY B CA 1
ATOM 1474 C C . GLY B 1 67 ? -9.648 3.002 -6.953 1 96.38 67 GLY B C 1
ATOM 1475 O O . GLY B 1 67 ? -8.961 2.953 -5.93 1 96.38 67 GLY B O 1
ATOM 1476 N N . GLY B 1 68 ? -10.922 3.281 -6.977 1 94.06 68 GLY B N 1
ATOM 1477 C CA . GLY B 1 68 ? -11.609 3.627 -5.742 1 94.06 68 GLY B CA 1
ATOM 1478 C C . GLY B 1 68 ? -11.125 4.93 -5.137 1 94.06 68 GLY B C 1
ATOM 1479 O O . GLY B 1 68 ? -11.047 5.949 -5.824 1 94.06 68 GLY B O 1
ATOM 1480 N N . LYS B 1 69 ? -10.805 4.898 -3.879 1 95.44 69 LYS B N 1
ATOM 1481 C CA . LYS B 1 69 ? -10.352 6.082 -3.156 1 95.44 69 LYS B CA 1
ATOM 1482 C C . LYS B 1 69 ? -8.828 6.105 -3.041 1 95.44 69 LYS B C 1
ATOM 1484 O O . LYS B 1 69 ? -8.258 7.078 -2.551 1 95.44 69 LYS B O 1
ATOM 1489 N N . ASN B 1 70 ? -8.188 5.09 -3.541 1 98.06 70 ASN B N 1
ATOM 1490 C CA . ASN B 1 70 ? -6.758 4.949 -3.297 1 98.06 70 ASN B CA 1
ATOM 1491 C C . ASN B 1 70 ? -5.934 5.578 -4.418 1 98.06 70 ASN B C 1
ATOM 1493 O O . ASN B 1 70 ? -6.297 5.48 -5.59 1 98.06 70 ASN B O 1
ATOM 1497 N N . ARG B 1 71 ? -4.867 6.223 -4 1 98.56 71 ARG B N 1
ATOM 1498 C CA . ARG B 1 71 ? -3.881 6.77 -4.926 1 98.56 71 ARG B CA 1
ATOM 1499 C C . ARG B 1 71 ? -2.475 6.309 -4.562 1 98.56 71 ARG B C 1
ATOM 1501 O O . ARG B 1 71 ? -2.127 6.223 -3.385 1 98.56 71 ARG B O 1
ATOM 1508 N N . LEU B 1 72 ? -1.708 5.961 -5.551 1 98.94 72 LEU B N 1
ATOM 1509 C CA . LEU B 1 72 ? -0.291 5.664 -5.371 1 98.94 72 LEU B CA 1
ATOM 1510 C C . LEU B 1 72 ? 0.572 6.844 -5.805 1 98.94 72 LEU B C 1
ATOM 1512 O O . LEU B 1 72 ? 0.342 7.426 -6.867 1 98.94 72 LEU B O 1
ATOM 1516 N N . THR B 1 73 ? 1.489 7.242 -4.973 1 98.88 73 THR B N 1
ATOM 1517 C CA . THR B 1 73 ? 2.377 8.359 -5.281 1 98.88 73 THR B CA 1
ATOM 1518 C C . THR B 1 73 ? 3.838 7.918 -5.219 1 98.88 73 THR B C 1
ATOM 1520 O O . THR B 1 73 ? 4.188 7.02 -4.453 1 98.88 73 THR B O 1
ATOM 1523 N N . VAL B 1 74 ? 4.625 8.453 -6.027 1 98.94 74 VAL B N 1
ATOM 1524 C CA . VAL B 1 74 ? 6.078 8.406 -5.906 1 98.94 74 VAL B CA 1
ATOM 1525 C C . VAL B 1 74 ? 6.633 9.82 -5.762 1 98.94 74 VAL B C 1
ATOM 1527 O O . VAL B 1 74 ? 6.441 10.664 -6.641 1 98.94 74 VAL B O 1
ATOM 1530 N N . SER B 1 75 ? 7.234 10.062 -4.684 1 98.5 75 SER B N 1
ATOM 1531 C CA . SER B 1 75 ? 7.723 11.406 -4.391 1 98.5 75 SER B CA 1
ATOM 1532 C C . SER B 1 75 ? 9.039 11.359 -3.627 1 98.5 75 SER B C 1
ATOM 1534 O O . SER B 1 75 ? 9.422 10.32 -3.098 1 98.5 75 SER B O 1
ATOM 1536 N N . LYS B 1 76 ? 9.672 12.477 -3.623 1 98.12 76 LYS B N 1
ATOM 1537 C CA . LYS B 1 76 ? 10.93 12.641 -2.898 1 98.12 76 LYS B CA 1
ATOM 1538 C C . LYS B 1 76 ? 10.789 13.648 -1.765 1 98.12 76 LYS B C 1
ATOM 1540 O O . LYS B 1 76 ? 10.273 14.75 -1.971 1 98.12 76 LYS B O 1
ATOM 1545 N N . TRP B 1 77 ? 11.172 13.125 -0.549 1 94.88 77 TRP B N 1
ATOM 1546 C CA . TRP B 1 77 ? 11.156 13.938 0.658 1 94.88 77 TRP B CA 1
ATOM 1547 C C . TRP B 1 77 ? 12.453 13.773 1.439 1 94.88 77 TRP B C 1
ATOM 1549 O O . TRP B 1 77 ? 12.82 12.664 1.826 1 94.88 77 TRP B O 1
ATOM 1559 N N . ASN B 1 78 ? 13.078 14.992 1.674 1 95.81 78 ASN B N 1
ATOM 1560 C CA . ASN B 1 78 ? 14.32 14.977 2.436 1 95.81 78 ASN B CA 1
ATOM 1561 C C . ASN B 1 78 ? 15.32 13.977 1.85 1 95.81 78 ASN B C 1
ATOM 1563 O O . ASN B 1 78 ? 15.859 13.141 2.57 1 95.81 78 ASN B O 1
ATOM 1567 N N . ASN B 1 79 ? 15.438 13.93 0.583 1 95.94 79 ASN B N 1
ATOM 1568 C CA . ASN B 1 79 ? 16.391 13.156 -0.194 1 95.94 79 ASN B CA 1
ATOM 1569 C C . ASN B 1 79 ? 16.062 11.664 -0.18 1 95.94 79 ASN B C 1
ATOM 1571 O O . ASN B 1 79 ? 16.922 10.828 -0.452 1 95.94 79 ASN B O 1
ATOM 1575 N N . LYS B 1 80 ? 14.914 11.344 0.29 1 97.56 80 LYS B N 1
ATOM 1576 C CA . LYS B 1 80 ? 14.445 9.969 0.252 1 97.56 80 LYS B CA 1
ATOM 1577 C C . LYS B 1 80 ? 13.25 9.82 -0.687 1 97.56 80 LYS B C 1
ATOM 1579 O O . LYS B 1 80 ? 12.305 10.609 -0.632 1 97.56 80 LYS B O 1
ATOM 1584 N N . VAL B 1 81 ? 13.352 8.891 -1.569 1 98.69 81 VAL B N 1
ATOM 1585 C CA . VAL B 1 81 ? 12.234 8.578 -2.449 1 98.69 81 VAL B CA 1
ATOM 1586 C C . VAL B 1 81 ? 11.281 7.605 -1.749 1 98.69 81 V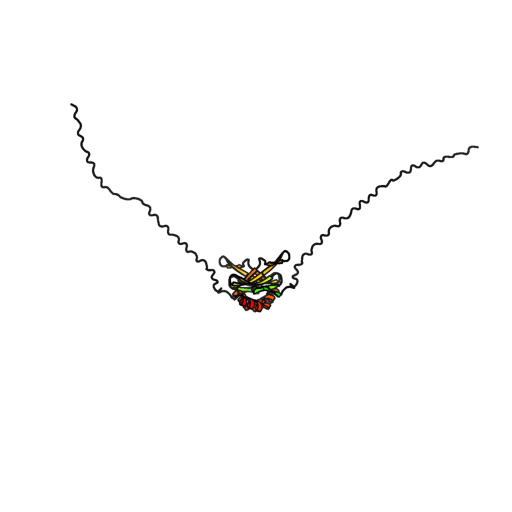AL B C 1
ATOM 1588 O O . VAL B 1 81 ? 11.727 6.613 -1.162 1 98.69 81 VAL B O 1
ATOM 1591 N N . LEU B 1 82 ? 10 7.91 -1.75 1 98.62 82 LEU B N 1
ATOM 1592 C CA . LEU B 1 82 ? 8.992 7.074 -1.095 1 98.62 82 LEU B CA 1
ATOM 1593 C C . LEU B 1 82 ? 7.859 6.738 -2.055 1 98.62 82 LEU B C 1
ATOM 1595 O O . LEU B 1 82 ? 7.434 7.582 -2.842 1 98.62 82 LEU B O 1
ATOM 1599 N N . VAL B 1 83 ? 7.469 5.512 -2.014 1 98.88 83 VAL B N 1
ATOM 1600 C CA . VAL B 1 83 ? 6.254 5.074 -2.691 1 98.88 83 VAL B CA 1
ATOM 1601 C C . VAL B 1 83 ? 5.082 5.086 -1.713 1 98.88 83 VAL B C 1
ATOM 1603 O O . VAL B 1 83 ? 5 4.234 -0.823 1 98.88 83 VAL B O 1
ATOM 1606 N N . GLY B 1 84 ? 4.215 6.043 -1.907 1 98.75 84 GLY B N 1
ATOM 1607 C CA . GLY B 1 84 ? 3.08 6.203 -1.01 1 98.75 84 GLY B CA 1
ATOM 1608 C C . GLY B 1 84 ? 1.796 5.613 -1.558 1 98.75 84 GLY B C 1
ATOM 1609 O O . GLY B 1 84 ? 1.519 5.715 -2.754 1 98.75 84 GLY B O 1
ATOM 1610 N N . ILE B 1 85 ? 1.053 4.984 -0.719 1 98.88 85 ILE B N 1
ATOM 1611 C CA . ILE B 1 85 ? -0.323 4.598 -1.006 1 98.88 85 ILE B CA 1
ATOM 1612 C C . ILE B 1 85 ? -1.261 5.219 0.027 1 98.88 85 ILE B C 1
ATOM 1614 O O . ILE B 1 85 ? -1.055 5.062 1.233 1 98.88 85 ILE B O 1
ATOM 1618 N N . ARG B 1 86 ? -2.215 5.988 -0.497 1 98.69 86 ARG B N 1
ATOM 1619 C CA . ARG B 1 86 ? -3.045 6.762 0.421 1 98.69 86 ARG B CA 1
ATOM 1620 C C . ARG B 1 86 ? -4.469 6.898 -0.109 1 98.69 86 ARG B C 1
ATOM 1622 O O . ARG B 1 86 ? -4.676 7 -1.319 1 98.69 86 ARG B O 1
ATOM 1629 N N . GLU B 1 87 ? -5.348 6.805 0.85 1 97.88 87 GLU B N 1
ATOM 1630 C CA . GLU B 1 87 ? -6.742 7.078 0.512 1 97.88 87 GLU B CA 1
ATOM 1631 C C . GLU B 1 87 ? -6.996 8.578 0.377 1 97.88 87 GLU B C 1
ATOM 1633 O O . GLU B 1 87 ? -6.496 9.367 1.178 1 97.88 87 GLU B O 1
ATOM 1638 N N . TYR B 1 88 ? -7.766 8.898 -0.66 1 97.5 88 TYR B N 1
ATOM 1639 C CA . TYR B 1 88 ? -8.203 10.273 -0.877 1 97.5 88 TYR B CA 1
ATOM 1640 C C . TYR B 1 88 ? -9.695 10.422 -0.618 1 97.5 88 TYR B C 1
ATOM 1642 O O . TYR B 1 88 ? -10.461 9.469 -0.796 1 97.5 88 TYR B O 1
ATOM 1650 N N . TYR B 1 89 ? -10.039 11.625 -0.124 1 96.56 89 TYR B N 1
ATOM 1651 C CA . TYR B 1 89 ? -11.453 11.93 0.058 1 96.56 89 TYR B CA 1
ATOM 1652 C C . TYR B 1 89 ? -11.805 13.258 -0.605 1 96.56 89 TYR B C 1
ATOM 1654 O O . TYR B 1 89 ? -10.93 14.094 -0.843 1 96.56 89 TYR B O 1
ATOM 1662 N N . THR B 1 90 ? -13.109 13.375 -0.945 1 94.44 90 THR B N 1
ATOM 1663 C CA . THR B 1 90 ? -13.578 14.594 -1.596 1 94.44 90 THR B CA 1
ATOM 1664 C C . THR B 1 90 ? -14.18 15.555 -0.576 1 94.44 90 THR B C 1
ATOM 1666 O O . THR B 1 90 ? -15.055 15.172 0.206 1 94.44 90 THR B O 1
ATOM 1669 N N . LYS B 1 91 ? -13.625 16.734 -0.527 1 95.56 91 LYS B N 1
ATOM 1670 C CA . LYS B 1 91 ? -14.164 17.812 0.287 1 95.56 91 LYS B CA 1
ATOM 1671 C C . LYS B 1 91 ? -14.344 19.094 -0.538 1 95.56 91 LYS B C 1
ATOM 1673 O O . LYS B 1 91 ? -13.383 19.594 -1.125 1 95.56 91 LYS B O 1
ATOM 1678 N N . ASP B 1 92 ? -15.594 19.609 -0.524 1 95.38 92 ASP B N 1
ATOM 1679 C CA . ASP B 1 92 ? -15.891 20.828 -1.261 1 95.38 92 ASP B CA 1
ATOM 1680 C C . ASP B 1 92 ? -15.477 20.703 -2.723 1 95.38 92 ASP B C 1
ATOM 1682 O O . ASP B 1 92 ? -14.891 21.641 -3.287 1 95.38 92 ASP B O 1
ATOM 1686 N N . GLY B 1 93 ? -15.5 19.516 -3.242 1 92.38 93 GLY B N 1
ATOM 1687 C CA . GLY B 1 93 ? -15.234 19.266 -4.652 1 92.38 93 GLY B CA 1
ATOM 1688 C C . GLY B 1 93 ? -13.766 19.031 -4.949 1 92.38 93 GLY B C 1
ATOM 1689 O O . GLY B 1 93 ? -13.383 18.859 -6.105 1 92.38 93 GLY B O 1
ATOM 1690 N N . GLN B 1 94 ? -12.992 19.078 -3.932 1 94.94 94 GLN B N 1
ATOM 1691 C CA . GLN B 1 94 ? -11.562 18.844 -4.09 1 94.94 94 GLN B CA 1
ATOM 1692 C C . GLN B 1 94 ? -11.141 17.531 -3.463 1 94.94 94 GLN B C 1
ATOM 1694 O O . GLN B 1 94 ? -11.617 17.156 -2.385 1 94.94 94 GLN B O 1
ATOM 1699 N N . GLU B 1 95 ? -10.297 16.828 -4.195 1 93.75 95 GLU B N 1
ATOM 1700 C CA . GLU B 1 95 ? -9.742 15.594 -3.664 1 93.75 95 GLU B CA 1
ATOM 1701 C C . GLU B 1 95 ? -8.578 15.867 -2.723 1 93.75 95 GLU B C 1
ATOM 1703 O O . GLU B 1 95 ? -7.621 16.562 -3.094 1 93.75 95 GLU B O 1
ATOM 1708 N N . LYS B 1 96 ? -8.734 15.359 -1.522 1 96.94 96 LYS B N 1
ATOM 1709 C CA . LYS B 1 96 ? -7.707 15.57 -0.506 1 96.94 96 LYS B CA 1
ATOM 1710 C C . LYS B 1 96 ? -7.203 14.234 0.047 1 96.94 96 LYS B C 1
ATOM 1712 O O . LYS B 1 96 ? -7.965 13.273 0.16 1 96.94 96 LYS B O 1
ATOM 1717 N N . PRO B 1 97 ? -5.91 14.258 0.359 1 97.12 97 PRO B N 1
ATOM 1718 C CA . PRO B 1 97 ? -5.375 13.023 0.942 1 97.12 97 PRO B CA 1
ATOM 1719 C C . PRO B 1 97 ? -5.934 12.742 2.336 1 97.12 97 PRO B C 1
ATOM 1721 O O . PRO B 1 97 ? -6.148 13.664 3.119 1 97.12 97 PRO B O 1
ATOM 1724 N N . GLY B 1 98 ? -6.176 11.453 2.578 1 97.25 98 GLY B N 1
ATOM 1725 C CA . GLY B 1 98 ? -6.695 11.047 3.873 1 97.25 98 GLY B CA 1
ATOM 1726 C C . GLY B 1 98 ? -5.613 10.594 4.836 1 97.25 98 GLY B C 1
ATOM 1727 O O . GLY B 1 98 ? -4.422 10.664 4.516 1 97.25 98 GLY B O 1
ATOM 1728 N N . ALA B 1 99 ? -6.125 10.172 6.016 1 95.75 99 ALA B N 1
ATOM 1729 C CA . ALA B 1 99 ? -5.207 9.758 7.074 1 95.75 99 ALA B CA 1
ATOM 1730 C C . ALA B 1 99 ? -4.738 8.32 6.863 1 95.75 99 ALA B C 1
ATOM 1732 O O . ALA B 1 99 ? -3.68 7.93 7.363 1 95.75 99 ALA B O 1
ATOM 1733 N N . LYS B 1 100 ? -5.496 7.582 6.113 1 97.25 100 LYS B N 1
ATOM 1734 C CA . LYS B 1 100 ? -5.152 6.188 5.852 1 97.25 100 LYS B CA 1
ATOM 1735 C C . LYS B 1 100 ? -4.148 6.07 4.707 1 97.25 100 LYS B C 1
ATOM 1737 O O . LYS B 1 100 ? -4.488 6.316 3.549 1 97.25 100 LYS B O 1
ATOM 1742 N N . GLY B 1 101 ? -2.941 5.898 5.098 1 98.25 101 GLY B N 1
ATOM 1743 C CA . GLY B 1 101 ? -1.882 5.773 4.109 1 98.25 101 GLY B CA 1
ATOM 1744 C C . GLY B 1 101 ? -0.593 5.215 4.684 1 98.25 101 GLY B C 1
ATOM 1745 O O . GLY B 1 101 ? -0.436 5.133 5.902 1 98.25 101 GLY B O 1
ATOM 1746 N N . ILE B 1 102 ? 0.204 4.781 3.727 1 98.44 102 ILE B N 1
ATOM 1747 C CA . ILE B 1 102 ? 1.504 4.227 4.094 1 98.44 102 ILE B CA 1
ATOM 1748 C C . ILE B 1 102 ? 2.539 4.605 3.035 1 98.44 102 ILE B C 1
ATOM 1750 O O . ILE B 1 102 ? 2.211 4.734 1.854 1 98.44 102 ILE B O 1
ATOM 1754 N N . ALA B 1 103 ? 3.693 4.844 3.523 1 98.31 103 ALA B N 1
ATOM 1755 C CA . ALA B 1 103 ? 4.82 5.102 2.629 1 98.31 103 ALA B CA 1
ATOM 1756 C C . ALA B 1 103 ? 5.82 3.951 2.662 1 98.31 103 ALA B C 1
ATOM 1758 O O . ALA B 1 103 ? 6.172 3.453 3.734 1 98.31 103 ALA B O 1
ATOM 1759 N N . LEU B 1 104 ? 6.258 3.539 1.57 1 98.44 104 LEU B N 1
ATOM 1760 C CA . LEU B 1 104 ? 7.195 2.434 1.411 1 98.44 104 LEU B CA 1
ATOM 1761 C C . LEU B 1 104 ? 8.539 2.93 0.875 1 98.44 104 LEU B C 1
ATOM 1763 O O . LEU B 1 104 ? 8.578 3.801 0.003 1 98.44 104 LEU B O 1
ATOM 1767 N N . SER B 1 105 ? 9.594 2.311 1.361 1 97.62 105 SER B N 1
ATOM 1768 C CA . SER B 1 105 ? 10.906 2.547 0.767 1 97.62 105 SER B CA 1
ATOM 1769 C C . SER B 1 105 ? 11.039 1.851 -0.584 1 97.62 105 SER B C 1
ATOM 1771 O O . SER B 1 105 ? 10.297 0.907 -0.875 1 97.62 105 SER B O 1
ATOM 1773 N N . PRO B 1 106 ? 11.953 2.311 -1.415 1 98.31 106 PRO B N 1
ATOM 1774 C CA . PRO B 1 106 ? 12.203 1.606 -2.674 1 98.31 106 PRO B CA 1
ATOM 1775 C C . PRO B 1 106 ? 12.539 0.131 -2.471 1 98.31 106 PRO B C 1
ATOM 1777 O O . PRO B 1 106 ? 12.18 -0.708 -3.303 1 98.31 106 PRO B O 1
ATOM 1780 N N . ALA B 1 107 ? 13.18 -0.181 -1.388 1 97.75 107 ALA B N 1
ATOM 1781 C CA . ALA B 1 107 ? 13.5 -1.575 -1.085 1 97.75 107 ALA B CA 1
ATOM 1782 C C . ALA B 1 107 ? 12.227 -2.379 -0.813 1 97.75 107 ALA B C 1
ATOM 1784 O O . ALA B 1 107 ? 12.086 -3.506 -1.291 1 97.75 107 ALA B O 1
ATOM 1785 N N . SER B 1 108 ? 11.344 -1.794 -0.063 1 98.25 108 SER B N 1
ATOM 1786 C CA . SER B 1 108 ? 10.07 -2.447 0.21 1 98.25 108 SER B CA 1
ATOM 1787 C C . SER B 1 108 ? 9.258 -2.633 -1.067 1 98.25 108 SER B C 1
ATOM 1789 O O . SER B 1 108 ? 8.656 -3.689 -1.281 1 98.25 108 SER B O 1
ATOM 1791 N N . TRP B 1 109 ? 9.297 -1.65 -1.899 1 98.69 109 TRP B N 1
ATOM 1792 C CA . TRP B 1 109 ? 8.633 -1.722 -3.195 1 98.69 109 TRP B CA 1
ATOM 1793 C C . TRP B 1 109 ? 9.203 -2.852 -4.043 1 98.69 109 TRP B C 1
ATOM 1795 O O . TRP B 1 109 ? 8.461 -3.635 -4.633 1 98.69 109 TRP B O 1
ATOM 1805 N N . LYS B 1 110 ? 10.477 -2.918 -4.02 1 98.5 110 LYS B N 1
ATOM 1806 C CA . LYS B 1 110 ? 11.133 -3.982 -4.766 1 98.5 110 LYS B CA 1
ATOM 1807 C C . LYS B 1 110 ? 10.734 -5.359 -4.242 1 98.5 110 LYS B C 1
ATOM 1809 O O . LYS B 1 110 ? 10.5 -6.281 -5.023 1 98.5 110 LYS B O 1
ATOM 1814 N N . MET B 1 111 ? 10.609 -5.469 -2.967 1 98.56 111 MET B N 1
ATOM 1815 C CA . MET B 1 111 ? 10.211 -6.727 -2.344 1 98.56 111 MET B CA 1
ATOM 1816 C C . MET B 1 111 ? 8.812 -7.133 -2.783 1 98.56 111 MET B C 1
ATOM 1818 O O . MET B 1 111 ? 8.555 -8.312 -3.039 1 98.56 111 MET B O 1
ATOM 1822 N N . ILE B 1 112 ? 7.934 -6.176 -2.908 1 98.81 112 ILE B N 1
ATOM 1823 C CA . ILE B 1 112 ? 6.566 -6.434 -3.346 1 98.81 112 ILE B CA 1
ATOM 1824 C C . ILE B 1 112 ? 6.57 -6.895 -4.801 1 98.81 112 ILE B C 1
ATOM 1826 O O . ILE B 1 112 ? 5.938 -7.898 -5.141 1 98.81 112 ILE B O 1
ATOM 1830 N N . LYS B 1 113 ? 7.324 -6.207 -5.59 1 98.31 113 LYS B N 1
ATOM 1831 C CA . LYS B 1 113 ? 7.398 -6.523 -7.016 1 98.31 113 LYS B CA 1
ATOM 1832 C C . LYS B 1 113 ? 7.961 -7.922 -7.238 1 98.31 113 LYS B C 1
ATOM 1834 O O . LYS B 1 113 ? 7.465 -8.672 -8.086 1 98.31 113 LYS B O 1
ATOM 1839 N N . GLU B 1 114 ? 8.898 -8.281 -6.48 1 98.25 114 GLU B N 1
ATOM 1840 C CA . GLU B 1 114 ? 9.555 -9.578 -6.621 1 98.25 114 GLU B CA 1
ATOM 1841 C C . GLU B 1 114 ? 8.625 -10.711 -6.195 1 98.25 114 GLU B C 1
ATOM 1843 O O . GLU B 1 114 ? 8.836 -11.867 -6.578 1 98.25 114 GLU B O 1
ATOM 1848 N N . ASN B 1 115 ? 7.66 -10.383 -5.398 1 98.56 115 ASN B N 1
ATOM 1849 C CA . ASN B 1 115 ? 6.75 -11.414 -4.906 1 98.56 115 ASN B CA 1
ATOM 1850 C C . ASN B 1 115 ? 5.348 -11.234 -5.48 1 98.56 115 ASN B C 1
ATOM 1852 O O . ASN B 1 115 ? 4.379 -11.789 -4.953 1 98.56 115 ASN B O 1
ATOM 1856 N N . ALA B 1 116 ? 5.219 -10.492 -6.551 1 98.75 116 ALA B N 1
ATOM 1857 C CA . ALA B 1 116 ? 3.928 -10.195 -7.16 1 98.75 116 ALA B CA 1
ATOM 1858 C C . ALA B 1 116 ? 3.219 -11.477 -7.598 1 98.75 116 ALA B C 1
ATOM 1860 O O . ALA B 1 116 ? 1.999 -11.594 -7.461 1 98.75 116 ALA B O 1
ATOM 1861 N N . ASP B 1 117 ? 4 -12.492 -8.125 1 98.56 117 ASP B N 1
ATOM 1862 C CA . ASP B 1 117 ? 3.4 -13.742 -8.578 1 98.56 117 ASP B CA 1
ATOM 1863 C C . ASP B 1 117 ? 2.779 -14.508 -7.41 1 98.56 117 ASP B C 1
ATOM 1865 O O . ASP B 1 117 ? 1.692 -15.07 -7.539 1 98.56 117 ASP B O 1
ATOM 1869 N N . LEU B 1 118 ? 3.469 -14.547 -6.336 1 98.62 118 LEU B N 1
ATOM 1870 C CA . LEU B 1 118 ? 2.955 -15.219 -5.148 1 98.62 118 LEU B CA 1
ATOM 1871 C C . LEU B 1 118 ? 1.696 -14.523 -4.633 1 98.62 118 LEU B C 1
ATOM 1873 O O . LEU B 1 118 ? 0.729 -15.188 -4.254 1 98.62 118 LEU B O 1
ATOM 1877 N N . ILE B 1 119 ? 1.693 -13.227 -4.668 1 98.81 119 ILE B N 1
ATOM 1878 C CA . ILE B 1 119 ? 0.549 -12.438 -4.223 1 98.81 119 ILE B CA 1
ATOM 1879 C C . ILE B 1 119 ? -0.655 -12.734 -5.117 1 98.81 119 ILE B C 1
ATOM 1881 O O . ILE B 1 119 ? -1.752 -13 -4.621 1 98.81 119 ILE B O 1
ATOM 1885 N N . ASP B 1 120 ? -0.411 -12.781 -6.402 1 98.81 120 ASP B N 1
ATOM 1886 C CA . ASP B 1 120 ? -1.477 -13.062 -7.359 1 98.81 120 ASP B CA 1
ATOM 1887 C C . ASP B 1 120 ? -2.053 -14.461 -7.145 1 98.81 120 ASP B C 1
ATOM 1889 O O . ASP B 1 120 ? -3.271 -14.648 -7.188 1 98.81 120 ASP B O 1
ATOM 1893 N N . LYS B 1 121 ? -1.181 -15.422 -6.953 1 98.62 121 LYS B N 1
ATOM 1894 C CA . LYS B 1 121 ? -1.619 -16.797 -6.723 1 98.62 121 LYS B CA 1
ATOM 1895 C C . LYS B 1 121 ? -2.457 -16.891 -5.449 1 98.62 121 LYS B C 1
ATOM 1897 O O . LYS B 1 121 ? -3.455 -17.609 -5.414 1 98.62 121 LYS B O 1
ATOM 1902 N N . THR B 1 122 ? -2.002 -16.188 -4.398 1 98.75 122 THR B N 1
ATOM 1903 C CA . THR B 1 122 ? -2.734 -16.203 -3.137 1 98.75 122 THR B CA 1
ATOM 1904 C C . THR B 1 122 ? -4.105 -15.562 -3.293 1 98.75 122 THR B C 1
ATOM 1906 O O . THR B 1 122 ? -5.098 -16.062 -2.764 1 98.75 122 THR B O 1
ATOM 1909 N N . ILE B 1 123 ? -4.16 -14.43 -4.043 1 98.69 123 ILE B N 1
ATOM 1910 C CA . ILE B 1 123 ? -5.434 -13.773 -4.316 1 98.69 123 ILE B CA 1
ATOM 1911 C C . ILE B 1 123 ? -6.383 -14.758 -5 1 98.69 123 ILE B C 1
ATOM 1913 O O . ILE B 1 123 ? -7.539 -14.891 -4.594 1 98.69 123 ILE B O 1
ATOM 1917 N N . ALA B 1 124 ? -5.898 -15.484 -5.984 1 98.38 124 ALA B N 1
ATOM 1918 C CA . ALA B 1 124 ? -6.703 -16.438 -6.754 1 98.38 124 ALA B CA 1
ATOM 1919 C C . ALA B 1 124 ? -7.188 -17.578 -5.871 1 98.38 124 ALA B C 1
ATOM 1921 O O . ALA B 1 124 ? -8.32 -18.047 -6.008 1 98.38 124 ALA B O 1
ATOM 1922 N N . SER B 1 125 ? -6.344 -17.969 -4.926 1 97.75 125 SER B N 1
ATOM 1923 C CA . SER B 1 125 ? -6.672 -19.094 -4.07 1 97.75 125 SER B CA 1
ATOM 1924 C C . SER B 1 125 ? -7.746 -18.734 -3.051 1 97.75 125 SER B C 1
ATOM 1926 O O . SER B 1 125 ? -8.531 -19.578 -2.635 1 97.75 125 SER B O 1
ATOM 1928 N N . LEU B 1 126 ? -7.746 -17.484 -2.686 1 97.62 126 LEU B N 1
ATOM 1929 C CA . LEU B 1 126 ? -8.664 -17.047 -1.639 1 97.62 126 LEU B CA 1
ATOM 1930 C C . LEU B 1 126 ? -9.977 -16.547 -2.236 1 97.62 126 LEU B C 1
ATOM 1932 O O . LEU B 1 126 ? -10.953 -16.344 -1.515 1 97.62 126 LEU B O 1
ATOM 1936 N N . GLU B 1 127 ? -10.055 -16.203 -3.58 1 94.5 127 GLU B N 1
ATOM 1937 C CA . GLU B 1 127 ? -11.289 -15.797 -4.23 1 94.5 127 GLU B CA 1
ATOM 1938 C C . GLU B 1 127 ? -12.281 -16.953 -4.316 1 94.5 127 GLU B C 1
ATOM 1940 O O . GLU B 1 127 ? -13.492 -16.766 -4.188 1 94.5 127 GLU B O 1
#

Organism: Batrachochytrium dendrobatidis (strain JAM81 / FGSC 10211) (NCBI:txid684364)

Secondary structure (DSSP, 8-state):
------------------------------------------------TTTT-EEE-TTS-EEEEEETTEEEEEEEETTEEEEEEEEEEEETTEEEEEEEEEEE-HHHHHHHHHTHHHHHHHHHHH-/------------------------------------------------TTTT-EEE-TTS-EEEEEETTEEEEEEEETTEEEEEEEEEEEETTEEEEEEEEEEE-HHHHHHHHHTHHHHHHHHHHH-

Foldseek 3Di:
DDDDDDPPDDPPDDDDDDPDDDDDDPPPPPPPPPVPPPPPPPVPQPWPPCAQDWDADPQRKIWGRHGDQWIWIWDDDPNFTWIKIFGWDDDPRDIDTDPDMDIDGPVRVVVCVVCVVVVVVVVVVVD/DDDDPCPDDDPPDPPDPCVDDPPCPPPPPPPPPPPPPPPPPPVPQPWPPCAQDWDADPQRKIWGRHGDQWIWIWDDDPNFTWIKIFGWDDDPRDIDTDPDMDIDGPVRVVVCVVCVVVVVVVVVVVD

Nearest PDB structures (foldseek):
  5zg9-assembly1_A  TM=8.248E-01  e=1.322E-04  Pyricularia oryzae P131
  4bhm-assembly1_F  TM=8.524E-01  e=2.089E-04  Pyricularia oryzae
  4bhm-assembly1_E  TM=8.623E-01  e=1.098E-03  Pyricularia oryzae
  4bhm-assembly1_D  TM=8.524E-01  e=1.303E-03  Pyricularia oryzae
  9bk6-assembly1_A  TM=2.706E-01  e=1.568E+00  synthetic construct

pLDDT: mean 71.74, std 33.14, range [20.91, 98.94]

Sequence (254 aa):
MAPKRQLSNDTCALVESDLENNAQSTDTIKDSDLQSKKPKTQKTSKPDSEAGQITIKPTGDLLLNIGGKNRLTVSKWNNKVLVGIREYYTKDGQEKPGAKGIALSPASWKMIKENADLIDKTIASLEMAPKRQLSNDTCALVESDLENNAQSTDTIKDSDLQSKKPKTQKTSKPDSEAGQITIKPTGDLLLNIGGKNRLTVSKWNNKVLVGIREYYTKDGQEKPGAKGIALSPASWKMIKENADLIDKTIASLE

InterPro domains:
  IPR003173 Transcriptional coactivator p15 (PC4), C-terminal [PF02229] (65-115)
  IPR009044 ssDNA-binding transcriptional regulator [G3DSA:2.30.31.10] (56-127)
  IPR009044 ssDNA-binding transcriptional regulator [SSF54447] (64-125)
  IPR045125 RNA polymerase II transcriptional coactivator Sub1/Tcp4-like [PTHR13215] (18-127)

Radius of gyration: 48.84 Å; Cα contacts (8 Å, |Δi|>4): 327; chains: 2; bounding box: 183×68×130 Å